Protein AF-A0A7S2MMK8-F1 (afdb_monomer)

Organism: NCBI:txid3111310

pLDDT: mean 71.54, std 19.49, range [38.47, 98.12]

Foldseek 3Di:
DDDDDPDPDPVVPDPVDDDDDPVVVVVVVVPDPPPDPDPPDDDDPPDDDDPDDPDDDDPPDDDDPCVVVVCVVVVVVVVVVVVVVVVVVVVVVVVVVVVVVVVVVVVVVVVVVVVVVVVVVVVVVVVVVVVVVVVVVPPDDDDDDDDDDDDDDDPPPDDPDDPPPPDPPDDDDDDDDDDDPDPPPPPPCVVVVVVVVVVVVVVVVVVPPPDDDDDDDDDDDDDDDD

Solvent-accessible surface area (backbone atoms only — not comparable to full-atom values): 15519 Å² total; per-residue (Å²): 137,85,81,83,74,81,76,83,59,81,72,81,79,40,90,90,59,80,86,74,57,68,71,61,54,56,56,53,72,75,67,68,88,79,88,68,97,73,88,87,68,89,88,64,75,99,56,82,84,77,84,78,76,86,82,75,75,62,95,83,61,76,92,54,95,61,48,64,57,53,50,53,54,53,51,50,53,51,50,54,53,50,54,49,53,51,48,53,53,52,49,53,52,51,51,50,53,48,51,52,53,51,51,52,51,50,50,50,52,49,52,54,49,49,56,51,50,52,52,51,50,54,54,50,52,52,50,53,48,53,50,52,52,53,52,65,74,51,79,75,83,86,85,90,83,80,89,79,80,85,80,84,79,77,77,85,78,73,76,82,75,76,80,80,76,78,70,93,82,70,80,88,74,81,85,81,88,76,90,73,90,69,85,74,75,73,91,74,56,62,66,60,51,53,52,49,52,52,50,51,54,50,53,62,62,62,70,74,74,85,86,84,79,91,80,89,83,90,82,89,84,89,82,78,93,130

Mean predicted aligned error: 23.21 Å

Structure (mmCIF, N/CA/C/O backbone):
data_AF-A0A7S2MMK8-F1
#
_entry.id   AF-A0A7S2MMK8-F1
#
loop_
_atom_site.group_PDB
_atom_site.id
_atom_site.type_symbol
_atom_site.label_atom_id
_atom_site.label_alt_id
_atom_site.label_comp_id
_atom_site.label_asym_id
_atom_site.label_entity_id
_atom_site.label_seq_id
_atom_site.pdbx_PDB_ins_code
_atom_site.Cartn_x
_atom_site.Cartn_y
_atom_site.Cartn_z
_atom_site.occupancy
_atom_site.B_iso_or_equiv
_atom_site.auth_seq_id
_atom_site.auth_comp_id
_atom_site.auth_asym_id
_atom_site.auth_atom_id
_atom_site.pdbx_PDB_model_num
ATOM 1 N N . MET A 1 1 ? -48.965 -30.122 -22.194 1.00 50.72 1 MET A N 1
ATOM 2 C CA . MET A 1 1 ? -47.781 -29.472 -21.587 1.00 50.72 1 MET A CA 1
ATOM 3 C C . MET A 1 1 ? -46.631 -29.480 -22.589 1.00 50.72 1 MET A C 1
ATOM 5 O O . MET A 1 1 ? -46.040 -30.531 -22.796 1.00 50.72 1 MET A O 1
ATOM 9 N N . GLY A 1 2 ? -46.333 -28.349 -23.234 1.00 56.78 2 GLY A N 1
ATOM 10 C CA . GLY A 1 2 ? -45.115 -28.197 -24.039 1.00 56.78 2 GLY A CA 1
ATOM 11 C C . GLY A 1 2 ? -43.928 -27.897 -23.125 1.00 56.78 2 GLY A C 1
ATOM 12 O O . GLY A 1 2 ? -44.020 -27.011 -22.278 1.00 56.78 2 GLY A O 1
ATOM 13 N N . ARG A 1 3 ? -42.842 -28.665 -23.242 1.00 58.31 3 ARG A N 1
ATOM 14 C CA . ARG A 1 3 ? -41.597 -28.401 -22.515 1.00 58.31 3 ARG A CA 1
ATOM 15 C C . ARG A 1 3 ? -40.786 -27.391 -23.322 1.00 58.31 3 ARG A C 1
ATOM 17 O O . ARG A 1 3 ? -40.224 -27.749 -24.349 1.00 58.31 3 ARG A O 1
ATOM 24 N N . TYR A 1 4 ? -40.752 -26.141 -22.872 1.00 58.34 4 TYR A N 1
ATOM 25 C CA . TYR A 1 4 ? -39.805 -25.157 -23.387 1.00 58.34 4 TYR A CA 1
ATOM 26 C C . TYR A 1 4 ? -38.400 -25.563 -22.932 1.00 58.34 4 TYR A C 1
ATOM 28 O O . TYR A 1 4 ? -38.052 -25.421 -21.763 1.00 58.34 4 TYR A O 1
ATOM 36 N N . THR A 1 5 ? -37.603 -26.113 -23.844 1.00 64.06 5 THR A N 1
ATOM 37 C CA . THR A 1 5 ? -36.153 -26.201 -23.672 1.00 64.06 5 THR A CA 1
ATOM 38 C C . THR A 1 5 ? -35.591 -24.801 -23.889 1.00 64.06 5 THR A C 1
ATOM 40 O O . THR A 1 5 ? -35.683 -24.265 -24.993 1.00 64.06 5 THR A O 1
ATOM 43 N N . THR A 1 6 ? -35.058 -24.179 -22.840 1.00 67.44 6 THR A N 1
ATOM 44 C CA . THR A 1 6 ? -34.355 -22.895 -22.933 1.00 67.44 6 THR A CA 1
ATOM 45 C C . THR A 1 6 ? -33.155 -23.052 -23.862 1.00 67.44 6 THR A C 1
ATOM 47 O O . THR A 1 6 ? -32.181 -23.720 -23.513 1.00 67.44 6 THR A O 1
ATOM 50 N N . VAL A 1 7 ? -33.233 -22.459 -25.053 1.00 61.66 7 VAL A N 1
ATOM 51 C CA . VAL A 1 7 ? -32.083 -22.299 -25.944 1.00 61.66 7 VAL A CA 1
ATOM 52 C C . VAL A 1 7 ? -31.134 -21.333 -25.244 1.00 61.66 7 VAL A C 1
ATOM 54 O O . VAL A 1 7 ? -31.430 -20.146 -25.140 1.00 61.66 7 VAL A O 1
ATOM 57 N N . GLN A 1 8 ? -30.031 -21.850 -24.703 1.00 62.2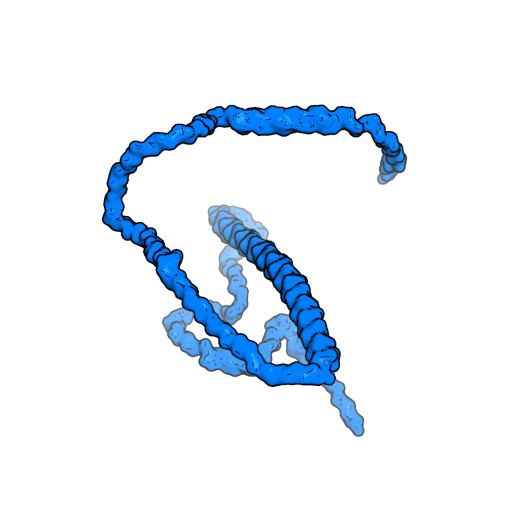8 8 GLN A N 1
ATOM 58 C CA . GLN A 1 8 ? -28.939 -21.018 -24.203 1.00 62.28 8 GLN A CA 1
ATOM 59 C C . GLN A 1 8 ? -28.415 -20.191 -25.379 1.00 62.28 8 GLN A C 1
ATOM 61 O O . GLN A 1 8 ? -27.892 -20.735 -26.353 1.00 62.28 8 GLN A O 1
ATOM 66 N N . THR A 1 9 ? -28.628 -18.879 -25.334 1.00 68.12 9 THR A N 1
ATOM 67 C CA . THR A 1 9 ? -28.153 -17.970 -26.373 1.00 68.12 9 THR A CA 1
ATOM 68 C C . THR A 1 9 ? -26.652 -17.757 -26.211 1.00 68.12 9 THR A C 1
ATOM 70 O O . THR A 1 9 ? -26.142 -17.612 -25.102 1.00 68.12 9 THR A O 1
ATOM 73 N N . TYR A 1 10 ? -25.941 -17.696 -27.338 1.00 57.28 10 TYR A N 1
ATOM 74 C CA . TYR A 1 10 ? -24.479 -17.551 -27.463 1.00 57.28 10 TYR A CA 1
ATOM 75 C C . TYR A 1 10 ? -23.859 -16.369 -26.677 1.00 57.28 10 TYR A C 1
ATOM 77 O O . TYR A 1 10 ? -22.641 -16.277 -26.544 1.00 57.28 10 TYR A O 1
ATOM 85 N N . SER A 1 11 ? -24.684 -15.451 -26.166 1.00 62.12 11 SER A N 1
ATOM 86 C CA . SER A 1 11 ? -24.288 -14.315 -25.329 1.00 62.12 11 SER A CA 1
ATOM 87 C C . SER A 1 11 ? -23.875 -14.700 -23.909 1.00 62.12 11 SER A C 1
ATOM 89 O O . SER A 1 11 ? -23.143 -13.950 -23.271 1.00 62.12 11 SER A O 1
ATOM 91 N N . ASP A 1 12 ? -24.339 -15.839 -23.390 1.00 61.66 12 ASP A N 1
ATOM 92 C CA . ASP A 1 12 ? -24.177 -16.175 -21.972 1.00 61.66 12 ASP A CA 1
ATOM 93 C C . ASP A 1 12 ? -22.822 -16.802 -21.625 1.00 61.66 12 ASP A C 1
ATOM 95 O O . ASP A 1 12 ? -22.442 -16.813 -20.457 1.00 61.66 12 ASP A O 1
ATOM 99 N N . THR A 1 13 ? -22.071 -17.264 -22.627 1.00 62.88 13 THR A N 1
ATOM 100 C CA . THR A 1 13 ? -20.743 -17.879 -22.466 1.00 62.88 13 THR A CA 1
ATOM 101 C C . THR A 1 13 ? -19.596 -16.985 -22.932 1.00 62.88 13 THR A C 1
ATOM 103 O O . THR A 1 13 ? -18.454 -17.439 -22.943 1.00 62.88 13 THR A O 1
ATOM 106 N N . ASN A 1 14 ? -19.858 -15.739 -23.344 1.00 71.00 14 ASN A N 1
ATOM 107 C CA . ASN A 1 14 ? -18.804 -14.831 -23.790 1.00 71.00 14 ASN A CA 1
ATOM 108 C C . ASN A 1 14 ? -18.257 -14.003 -22.607 1.00 71.00 14 ASN A C 1
ATOM 110 O O . ASN A 1 14 ? -18.918 -13.047 -22.196 1.00 71.00 14 ASN A O 1
ATOM 114 N N . PRO A 1 15 ? -17.048 -14.295 -22.083 1.00 68.25 15 PRO A N 1
ATOM 115 C CA . PRO A 1 15 ? -16.459 -13.537 -20.975 1.00 68.25 15 PRO A CA 1
ATOM 116 C C . PRO A 1 15 ? -16.106 -12.089 -21.354 1.00 68.25 15 PRO A C 1
ATOM 118 O O . PRO A 1 15 ? -15.797 -11.291 -20.477 1.00 68.25 15 PRO A O 1
ATOM 121 N N . MET A 1 16 ? -16.157 -11.734 -22.645 1.00 64.69 16 MET A N 1
ATOM 122 C CA . MET A 1 16 ? -15.901 -10.374 -23.129 1.00 64.69 16 MET A CA 1
ATOM 123 C C . MET A 1 16 ? -17.112 -9.439 -22.995 1.00 64.69 16 MET A C 1
ATOM 125 O O . MET A 1 16 ? -16.976 -8.240 -23.230 1.00 64.69 16 MET A O 1
ATOM 129 N N . VAL A 1 17 ? -18.298 -9.953 -22.645 1.00 65.31 17 VAL A N 1
ATOM 130 C CA . VAL A 1 17 ? -19.513 -9.143 -22.480 1.00 65.31 17 VAL A CA 1
ATOM 131 C C . VAL A 1 17 ? -19.904 -9.129 -21.005 1.00 65.31 17 VAL A C 1
ATOM 133 O O . VAL A 1 17 ? -20.493 -10.077 -20.488 1.00 65.31 17 VAL A O 1
ATOM 136 N N . VAL A 1 18 ? -19.573 -8.038 -20.314 1.00 69.62 18 VAL A N 1
ATOM 137 C CA . VAL A 1 18 ? -19.990 -7.816 -18.923 1.00 69.62 18 VAL A CA 1
ATOM 138 C C . VAL A 1 18 ? -21.500 -7.574 -18.897 1.00 69.62 18 VAL A C 1
ATOM 140 O O . VAL A 1 18 ? -21.999 -6.632 -19.513 1.00 69.62 18 VAL A O 1
ATOM 143 N N . LYS A 1 19 ? -22.242 -8.428 -18.185 1.00 67.94 19 LYS A N 1
ATOM 144 C CA . LYS A 1 19 ? -23.688 -8.281 -17.981 1.00 67.94 19 LYS A CA 1
ATOM 145 C C . LYS A 1 19 ? -23.942 -7.157 -16.976 1.00 67.94 19 LYS A C 1
ATOM 147 O O . LYS A 1 19 ? -23.946 -7.397 -15.774 1.00 67.94 19 LYS A O 1
ATOM 152 N N . LEU A 1 20 ? -24.125 -5.935 -17.466 1.00 71.62 20 LEU A N 1
ATOM 153 C CA . LEU A 1 20 ? -24.598 -4.824 -16.640 1.00 71.62 20 LEU A CA 1
ATOM 154 C C . LEU A 1 20 ? -26.129 -4.923 -16.497 1.00 71.62 20 LEU A C 1
ATOM 156 O O . LEU A 1 20 ? -26.815 -5.007 -17.521 1.00 71.62 20 LEU A O 1
ATOM 160 N N . PRO A 1 21 ? -26.686 -4.939 -15.273 1.00 77.19 21 PRO A N 1
ATOM 161 C CA . PRO A 1 21 ? -28.130 -4.916 -15.072 1.00 77.19 21 PRO A CA 1
ATOM 162 C C . PRO A 1 21 ? -28.728 -3.582 -15.553 1.00 77.19 21 PRO A C 1
ATOM 164 O O . PRO A 1 21 ? -28.099 -2.526 -15.477 1.00 77.19 21 PRO A O 1
ATOM 167 N N . TYR A 1 22 ? -29.959 -3.637 -16.064 1.00 67.69 22 TYR A N 1
ATOM 168 C CA . TYR A 1 22 ? -30.645 -2.515 -16.721 1.00 67.69 22 TYR A CA 1
ATOM 169 C C . TYR A 1 22 ? -30.739 -1.253 -15.844 1.00 67.69 22 TYR A C 1
ATOM 171 O O . TYR A 1 22 ? -30.574 -0.140 -16.344 1.00 67.69 22 TYR A O 1
ATOM 179 N N . ASP A 1 23 ? -30.911 -1.426 -14.535 1.00 72.75 23 ASP A N 1
ATOM 180 C CA . ASP A 1 23 ? -31.018 -0.319 -13.579 1.00 72.75 23 ASP A CA 1
ATOM 181 C C . ASP A 1 23 ? -29.713 0.495 -13.483 1.00 72.75 23 ASP A C 1
ATOM 183 O O . ASP A 1 23 ? -29.737 1.723 -13.381 1.00 72.75 23 ASP A O 1
ATOM 187 N N . GLU A 1 24 ? -28.556 -0.164 -13.614 1.00 67.62 24 GLU A N 1
ATOM 188 C CA . GLU A 1 24 ? -27.246 0.497 -13.642 1.00 67.62 24 GLU A CA 1
ATOM 189 C C . GLU A 1 24 ? -26.981 1.203 -14.978 1.00 67.62 24 GLU A C 1
ATOM 191 O O . GLU A 1 24 ? -26.348 2.262 -15.014 1.00 67.62 24 GLU A O 1
ATOM 196 N N . ALA A 1 25 ? -27.470 0.637 -16.086 1.00 65.56 25 ALA A N 1
ATOM 197 C CA . ALA A 1 25 ? -27.364 1.252 -17.408 1.00 65.56 25 ALA A CA 1
ATOM 198 C C . ALA A 1 25 ? -28.202 2.540 -17.496 1.00 65.56 25 ALA A C 1
ATOM 200 O O . ALA A 1 25 ? -27.736 3.547 -18.036 1.00 65.56 25 ALA A O 1
ATOM 201 N N . ALA A 1 26 ? -29.399 2.536 -16.900 1.00 66.94 26 ALA A N 1
ATOM 202 C CA . ALA A 1 26 ? -30.258 3.712 -16.812 1.00 66.94 26 ALA A CA 1
ATOM 203 C C . ALA A 1 26 ? -29.609 4.826 -15.971 1.00 66.94 26 ALA A C 1
ATOM 205 O O . ALA A 1 26 ? -29.536 5.967 -16.429 1.00 66.94 26 ALA A O 1
ATOM 206 N N . ALA A 1 27 ? -29.039 4.491 -14.806 1.00 62.81 27 ALA A N 1
ATOM 207 C CA . ALA A 1 27 ? -28.356 5.458 -13.941 1.00 62.81 27 ALA A CA 1
ATOM 208 C C . ALA A 1 27 ? -27.119 6.099 -14.606 1.00 62.81 27 ALA A C 1
ATOM 210 O O . ALA A 1 27 ? -26.895 7.305 -14.476 1.00 62.81 27 ALA A O 1
ATOM 211 N N . LYS A 1 28 ? -26.341 5.325 -15.378 1.00 59.78 28 LYS A N 1
ATOM 212 C CA . LYS A 1 28 ? -25.178 5.842 -16.124 1.00 59.78 28 LYS A CA 1
ATOM 213 C C . LYS A 1 28 ? -25.572 6.747 -17.292 1.00 59.78 28 LYS A C 1
ATOM 215 O O . LYS A 1 28 ? -24.872 7.721 -17.551 1.00 59.78 28 LYS A O 1
ATOM 220 N N . SER A 1 29 ? -26.699 6.481 -17.956 1.00 58.47 29 SER A N 1
ATOM 221 C CA . SER A 1 29 ? -27.192 7.344 -19.041 1.00 58.47 29 SER A CA 1
ATOM 222 C C . SER A 1 29 ? -27.608 8.743 -18.563 1.00 58.47 29 SER A C 1
ATOM 224 O O . SER A 1 29 ? -27.526 9.697 -19.330 1.00 58.47 29 SER A O 1
ATOM 226 N N . SER A 1 30 ? -27.980 8.890 -17.285 1.00 52.56 30 SER A N 1
ATOM 227 C CA . SER A 1 30 ? -28.332 10.182 -16.681 1.00 52.56 30 SER A CA 1
ATOM 228 C C . SER A 1 30 ? -27.153 10.961 -16.081 1.00 52.56 30 SER A C 1
ATOM 230 O O . SER A 1 30 ? -27.338 12.110 -15.692 1.00 52.56 30 SER A O 1
ATOM 232 N N . ALA A 1 31 ? -25.957 10.366 -15.988 1.00 49.25 31 ALA A N 1
ATOM 233 C CA . ALA A 1 31 ? -24.854 10.893 -15.176 1.00 49.25 31 ALA A CA 1
ATOM 234 C C . ALA A 1 31 ? -23.593 11.320 -15.960 1.00 49.25 31 ALA A C 1
ATOM 236 O O . ALA A 1 31 ? -22.541 11.476 -15.351 1.00 49.25 31 ALA A O 1
ATOM 237 N N . GLY A 1 32 ? -23.652 11.526 -17.280 1.00 45.09 32 GLY A N 1
ATOM 238 C CA . GLY A 1 32 ? -22.441 11.873 -18.037 1.00 45.09 32 GLY A CA 1
ATOM 239 C C . GLY A 1 32 ? -22.695 12.463 -19.416 1.00 45.09 32 GLY A C 1
ATOM 240 O O . GLY A 1 32 ? -22.412 11.824 -20.426 1.00 45.09 32 GLY A O 1
ATOM 241 N N . GLN A 1 33 ? -23.205 13.692 -19.455 1.00 47.34 33 GLN A N 1
ATOM 242 C CA . GLN A 1 33 ? -23.075 14.572 -20.616 1.00 47.34 33 GLN A CA 1
ATOM 243 C C . GLN A 1 33 ? -21.806 15.417 -20.413 1.00 47.34 33 GLN A C 1
ATOM 245 O O . GLN A 1 33 ? -21.887 16.591 -20.063 1.00 47.34 33 GLN A O 1
ATOM 250 N N . ASP A 1 34 ? -20.632 14.809 -20.590 1.00 41.91 34 ASP A N 1
ATOM 251 C CA . ASP A 1 34 ? -19.362 15.541 -20.586 1.00 41.91 34 ASP A CA 1
ATOM 252 C C . ASP A 1 34 ? -19.109 16.100 -21.990 1.00 41.91 34 ASP A C 1
ATOM 254 O O . ASP A 1 34 ? -18.583 15.436 -22.889 1.00 41.91 34 ASP A O 1
ATOM 258 N N . ASP A 1 35 ? -19.540 17.343 -22.172 1.00 40.34 35 ASP A N 1
ATOM 259 C CA . ASP A 1 35 ? -19.260 18.179 -23.332 1.00 40.34 35 ASP A CA 1
ATOM 260 C C . ASP A 1 35 ? -17.798 18.658 -23.245 1.00 40.34 35 ASP A C 1
ATOM 262 O O . ASP A 1 35 ? -17.473 19.642 -22.582 1.00 40.34 35 ASP A O 1
ATOM 266 N N . SER A 1 36 ? -16.872 17.908 -23.848 1.00 39.62 36 SER A N 1
ATOM 267 C CA . SER A 1 36 ? -15.489 18.359 -24.045 1.00 39.62 36 SER A CA 1
ATOM 268 C C . SER A 1 36 ? -15.070 18.150 -25.498 1.00 39.62 36 SER A C 1
ATOM 270 O O . SER A 1 36 ? -14.813 17.049 -25.992 1.00 39.62 36 SER A O 1
ATOM 272 N N . SER A 1 37 ? -15.061 19.270 -26.208 1.00 42.22 37 SER A N 1
ATOM 273 C CA . SER A 1 37 ? -14.732 19.437 -27.616 1.00 42.22 37 SER A CA 1
ATOM 274 C C . SER A 1 37 ? -13.220 19.409 -27.872 1.00 42.22 37 SER A C 1
ATOM 276 O O . SER A 1 37 ? -12.666 20.378 -28.387 1.00 42.22 37 SER A O 1
ATOM 278 N N . ASP A 1 38 ? -12.547 18.305 -27.546 1.00 43.03 38 ASP A N 1
ATOM 279 C CA . ASP A 1 38 ? -11.189 18.049 -28.047 1.00 43.03 38 ASP A CA 1
ATOM 280 C C . ASP A 1 38 ? -11.008 16.566 -28.411 1.00 43.03 38 ASP A C 1
ATOM 282 O O . ASP A 1 38 ? -10.408 15.745 -27.716 1.00 43.03 38 ASP A O 1
ATOM 286 N N . ALA A 1 39 ? -11.663 16.180 -29.506 1.00 48.28 39 ALA A N 1
ATOM 287 C CA . ALA A 1 39 ? -11.779 14.802 -29.962 1.00 48.28 39 ALA A CA 1
ATOM 288 C C . ALA A 1 39 ? -10.730 14.464 -31.036 1.00 48.28 39 ALA A C 1
ATOM 290 O O . ALA A 1 39 ? -11.034 14.453 -32.229 1.00 48.28 39 ALA A O 1
ATOM 291 N N . ARG A 1 40 ? -9.506 14.113 -30.613 1.00 43.06 40 ARG A N 1
ATOM 292 C CA . ARG A 1 40 ? -8.556 13.296 -31.409 1.00 43.06 40 ARG A CA 1
ATOM 293 C C . ARG A 1 40 ? -7.818 12.224 -30.587 1.00 43.06 40 ARG A C 1
ATOM 295 O O . ARG A 1 40 ? -6.711 11.828 -30.935 1.00 43.06 40 ARG A O 1
ATOM 302 N N . GLY A 1 41 ? -8.434 11.716 -29.519 1.00 44.50 41 GLY A N 1
ATOM 303 C CA . GLY A 1 41 ? -7.943 10.557 -28.757 1.00 44.50 41 GLY A CA 1
ATOM 304 C C . GLY A 1 41 ? -8.890 9.353 -28.881 1.00 44.50 41 GLY A C 1
ATOM 305 O O . GLY A 1 41 ? -10.105 9.559 -28.823 1.00 44.50 41 GLY A O 1
ATOM 306 N N . PRO A 1 42 ? -8.403 8.105 -29.062 1.00 47.09 42 PRO A N 1
ATOM 307 C CA . PRO A 1 42 ? -9.272 6.935 -29.180 1.00 47.09 42 PRO A CA 1
ATOM 308 C C . PRO A 1 42 ? -10.096 6.718 -27.906 1.00 47.09 42 PRO A C 1
ATOM 310 O O . PRO A 1 42 ? -9.552 6.535 -26.819 1.00 47.09 42 PRO A O 1
ATOM 313 N N . ARG A 1 43 ? -11.423 6.714 -28.056 1.00 48.66 43 ARG A N 1
ATOM 314 C CA . ARG A 1 43 ? -12.382 6.404 -26.991 1.00 48.66 43 ARG A CA 1
ATOM 315 C C . ARG A 1 43 ? -12.340 4.903 -26.689 1.00 48.66 43 ARG A C 1
ATOM 317 O O . ARG A 1 43 ? -13.011 4.121 -27.356 1.00 48.66 43 ARG A O 1
ATOM 324 N N . HIS A 1 44 ? -11.556 4.497 -25.695 1.00 46.53 44 HIS A N 1
ATOM 325 C CA . HIS A 1 44 ? -11.666 3.178 -25.072 1.00 46.53 44 HIS A CA 1
ATOM 326 C C . HIS A 1 44 ? -12.334 3.365 -23.708 1.00 46.53 44 HIS A C 1
ATOM 328 O O . HIS A 1 44 ? -11.783 4.015 -22.825 1.00 46.53 44 HIS A O 1
ATOM 334 N N . GLY A 1 45 ? -13.576 2.891 -23.579 1.00 46.16 45 GLY A N 1
ATOM 335 C CA . GLY A 1 45 ? -14.376 3.072 -22.371 1.00 46.16 45 GLY A CA 1
ATOM 336 C C . GLY A 1 45 ? -13.710 2.435 -21.156 1.00 46.16 45 GLY A C 1
ATOM 337 O O . GLY A 1 45 ? -13.409 1.254 -21.217 1.00 46.16 45 GLY A O 1
ATOM 338 N N . ALA A 1 46 ? -13.486 3.229 -20.102 1.00 56.34 46 ALA A N 1
ATOM 339 C CA . ALA A 1 46 ? -13.245 2.874 -18.691 1.00 56.34 46 ALA A CA 1
ATOM 340 C C . ALA A 1 46 ? -12.485 1.563 -18.362 1.00 56.34 46 ALA A C 1
ATOM 342 O O . ALA A 1 46 ? -12.689 0.979 -17.302 1.00 56.34 46 ALA A O 1
ATOM 343 N N . GLY A 1 47 ? -11.616 1.083 -19.247 1.00 56.62 47 GLY A N 1
ATOM 344 C CA . GLY A 1 47 ? -11.034 -0.247 -19.170 1.00 56.62 47 GLY A CA 1
ATOM 345 C C . GLY A 1 47 ? -9.756 -0.288 -19.987 1.00 56.62 47 GLY A C 1
ATOM 346 O O . GLY A 1 47 ? -9.791 -0.109 -21.199 1.00 56.62 47 GLY A O 1
ATOM 347 N N . TYR A 1 48 ? -8.646 -0.464 -19.271 1.00 62.66 48 TYR A N 1
ATOM 348 C CA . TYR A 1 48 ? -7.303 -0.796 -19.745 1.00 62.66 48 TYR A CA 1
ATOM 349 C C . TYR A 1 48 ? -6.921 -0.288 -21.149 1.00 62.66 48 TYR A C 1
ATOM 351 O O . TYR A 1 48 ? -7.221 -0.894 -22.180 1.00 62.66 48 TYR A O 1
ATOM 359 N N . THR A 1 49 ? -6.162 0.806 -21.189 1.00 72.12 49 THR A N 1
ATOM 360 C CA . THR A 1 49 ? -5.528 1.280 -22.418 1.00 72.12 49 THR A CA 1
ATOM 361 C C . THR A 1 49 ? -4.306 0.413 -22.733 1.00 72.12 49 THR A C 1
ATOM 363 O O . THR A 1 49 ? -3.247 0.544 -22.125 1.00 72.12 49 THR A O 1
ATOM 366 N N . VAL A 1 50 ? -4.442 -0.489 -23.709 1.00 75.88 50 VAL A N 1
ATOM 367 C CA . VAL A 1 50 ? -3.297 -1.225 -24.270 1.00 75.88 50 VAL A CA 1
ATOM 368 C C . VAL A 1 50 ? -2.336 -0.209 -24.889 1.00 75.88 50 VAL A C 1
ATOM 370 O O . VAL A 1 50 ? -2.706 0.486 -25.840 1.00 75.88 50 VAL A O 1
ATOM 373 N N . GLU A 1 51 ? -1.103 -0.126 -24.384 1.00 76.12 51 GLU A N 1
ATOM 374 C CA . GLU A 1 51 ? -0.071 0.718 -24.987 1.00 76.12 51 GLU A CA 1
ATOM 375 C C . GLU A 1 51 ? 0.324 0.137 -26.355 1.00 76.12 51 GLU A C 1
ATOM 377 O O . GLU A 1 51 ? 1.132 -0.787 -26.462 1.00 76.12 51 GLU A O 1
ATOM 382 N N . ARG 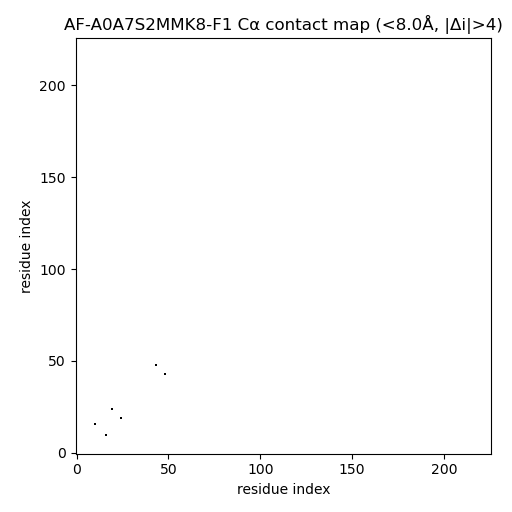A 1 52 ? -0.289 0.649 -27.427 1.00 79.50 52 ARG A N 1
ATOM 383 C CA . ARG A 1 52 ? 0.042 0.242 -28.795 1.00 79.50 52 ARG A CA 1
ATOM 384 C C . ARG A 1 52 ? 1.398 0.821 -29.183 1.00 79.50 52 ARG A C 1
ATOM 386 O O . ARG A 1 52 ? 1.547 2.032 -29.340 1.00 79.50 52 ARG A O 1
ATOM 393 N N . VAL A 1 53 ? 2.379 -0.057 -29.368 1.00 80.56 53 VAL A N 1
ATOM 394 C CA . VAL A 1 53 ? 3.685 0.313 -29.919 1.00 80.56 53 VAL A CA 1
ATOM 395 C C . VAL A 1 53 ? 3.547 0.418 -31.436 1.00 80.56 53 VAL A C 1
ATOM 397 O O . VAL A 1 53 ? 3.351 -0.583 -32.116 1.00 80.56 53 VAL A O 1
ATOM 400 N N . ASN A 1 54 ? 3.631 1.636 -31.971 1.00 78.81 54 ASN A N 1
ATOM 401 C CA . ASN A 1 54 ? 3.408 1.887 -33.400 1.00 78.81 54 ASN A CA 1
ATOM 402 C C . ASN A 1 54 ? 4.656 1.643 -34.275 1.00 78.81 54 ASN A C 1
ATOM 404 O O . ASN A 1 54 ? 4.520 1.440 -35.476 1.00 78.81 54 ASN A O 1
ATOM 408 N N . ASN A 1 55 ? 5.860 1.614 -33.687 1.00 77.62 55 ASN A N 1
ATOM 409 C CA . ASN A 1 55 ? 7.133 1.501 -34.415 1.00 77.62 55 ASN A CA 1
ATOM 410 C C . ASN A 1 55 ? 7.842 0.173 -34.102 1.00 77.62 55 ASN A C 1
ATOM 412 O O . ASN A 1 55 ? 8.944 0.160 -33.554 1.00 77.62 55 ASN A O 1
ATOM 416 N N . VAL A 1 56 ? 7.191 -0.954 -34.400 1.00 79.69 56 VAL A N 1
ATOM 417 C CA . VAL A 1 56 ? 7.774 -2.287 -34.181 1.00 79.69 56 VAL A CA 1
ATOM 418 C C . VAL A 1 56 ? 8.697 -2.636 -35.349 1.00 79.69 56 VAL A C 1
ATOM 420 O O . VAL A 1 56 ? 8.244 -2.832 -36.475 1.00 79.69 56 VAL A O 1
ATOM 423 N N . MET A 1 57 ? 10.001 -2.711 -35.080 1.00 82.38 57 MET A N 1
ATOM 424 C CA . MET A 1 57 ? 10.978 -3.249 -36.027 1.00 82.38 57 MET A CA 1
ATOM 425 C C . MET A 1 57 ? 10.800 -4.775 -36.147 1.00 82.38 57 MET A C 1
ATOM 427 O O . MET A 1 57 ? 10.414 -5.433 -35.181 1.00 82.38 57 MET A O 1
ATOM 431 N N . GLY A 1 58 ? 11.045 -5.346 -37.332 1.00 88.00 58 GLY A N 1
ATOM 432 C CA . GLY A 1 58 ? 10.869 -6.784 -37.573 1.00 88.00 58 GLY A CA 1
ATOM 433 C C . GLY A 1 58 ? 11.681 -7.655 -36.606 1.00 88.00 58 GLY A C 1
ATOM 434 O O . GLY A 1 58 ? 12.788 -7.294 -36.222 1.00 88.00 58 GLY A O 1
ATOM 435 N N . SER A 1 59 ? 11.159 -8.828 -36.238 1.00 84.06 59 SER A N 1
ATOM 436 C CA . SER A 1 59 ? 11.729 -9.682 -35.179 1.00 84.06 59 SER A CA 1
ATOM 437 C C . SER A 1 59 ? 13.146 -10.204 -35.452 1.00 84.06 59 SER A C 1
ATOM 439 O O . SER A 1 59 ? 13.818 -10.650 -34.529 1.00 84.06 59 SER A O 1
ATOM 441 N N . THR A 1 60 ? 13.601 -10.163 -36.707 1.00 86.81 60 THR A N 1
ATOM 442 C CA . THR A 1 60 ? 14.947 -10.585 -37.136 1.00 86.81 60 THR A CA 1
ATOM 443 C C . THR A 1 60 ? 15.858 -9.415 -37.498 1.00 86.81 60 THR A C 1
ATOM 445 O O . THR A 1 60 ? 16.966 -9.629 -37.988 1.00 86.81 60 THR A O 1
ATOM 448 N N . ALA A 1 61 ? 15.392 -8.178 -37.346 1.00 85.62 61 ALA A N 1
ATOM 449 C CA . ALA A 1 61 ? 16.216 -7.015 -37.618 1.00 85.62 61 ALA A CA 1
ATOM 450 C C . ALA A 1 61 ? 17.253 -6.834 -36.492 1.00 85.62 61 ALA A C 1
ATOM 452 O O . ALA A 1 61 ? 16.982 -7.120 -35.326 1.00 85.62 61 ALA A O 1
ATOM 453 N N . GLY A 1 62 ? 18.464 -6.396 -36.848 1.00 87.19 62 GLY A N 1
ATOM 454 C CA . GLY A 1 62 ? 19.547 -6.164 -35.886 1.00 87.19 62 GLY A CA 1
ATOM 455 C C . GLY A 1 62 ? 19.310 -4.926 -35.017 1.00 87.19 62 GLY A C 1
ATOM 456 O O . GLY A 1 62 ? 18.492 -4.082 -35.360 1.00 87.19 62 GLY A O 1
ATOM 457 N N . ALA A 1 63 ? 20.051 -4.799 -33.913 1.00 89.56 63 ALA A N 1
ATOM 458 C CA . ALA A 1 63 ? 19.896 -3.678 -32.985 1.00 89.56 63 ALA A CA 1
ATOM 459 C C . ALA A 1 63 ? 20.114 -2.319 -33.678 1.00 89.56 63 ALA A C 1
ATOM 461 O O . ALA A 1 63 ? 21.183 -2.048 -34.231 1.00 89.56 63 ALA A O 1
ATOM 462 N N . GLY A 1 64 ? 19.096 -1.461 -33.625 1.00 88.50 64 GLY A N 1
ATOM 463 C CA . GLY A 1 64 ? 19.151 -0.087 -34.104 1.00 88.50 64 GLY A CA 1
ATOM 464 C C . GLY A 1 64 ? 19.794 0.852 -33.082 1.00 88.50 64 GLY A C 1
ATOM 465 O O . GLY A 1 64 ? 19.798 0.600 -31.877 1.00 88.50 64 GLY A O 1
ATOM 466 N N . SER A 1 65 ? 20.292 2.004 -33.537 1.00 92.69 65 SER A N 1
ATOM 467 C CA . SER A 1 65 ? 20.888 3.026 -32.657 1.00 92.69 65 SER A CA 1
ATOM 468 C C . SER A 1 65 ? 19.906 3.602 -31.624 1.00 92.69 65 SER A C 1
ATOM 470 O O . SER A 1 65 ? 20.322 4.112 -30.585 1.00 92.69 65 SER A O 1
ATOM 472 N N . GLY A 1 66 ? 18.599 3.507 -31.885 1.00 90.00 66 GLY A N 1
ATOM 473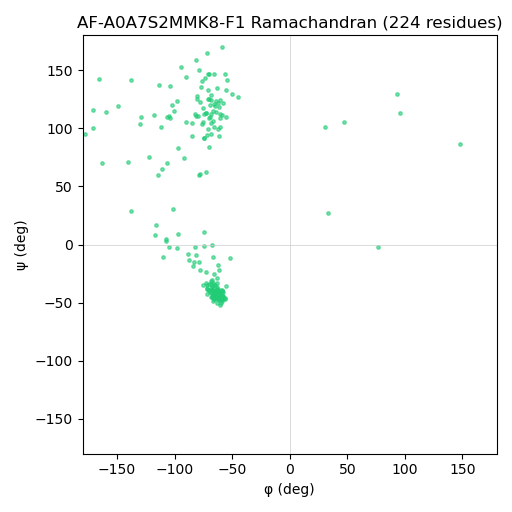 C CA . GLY A 1 66 ? 17.539 3.960 -30.985 1.00 90.00 66 GLY A CA 1
ATOM 474 C C . GLY A 1 66 ? 17.083 2.926 -29.951 1.00 90.00 66 GLY A C 1
ATOM 475 O O . GLY A 1 66 ? 16.402 3.303 -28.994 1.00 90.00 66 GLY A O 1
ATOM 476 N N . ASP A 1 67 ? 17.443 1.649 -30.091 1.00 88.38 67 ASP A N 1
ATOM 477 C CA . ASP A 1 67 ? 16.890 0.564 -29.261 1.00 88.38 67 ASP A CA 1
ATOM 478 C C . ASP A 1 67 ? 17.316 0.685 -27.798 1.00 88.38 67 ASP A C 1
ATOM 480 O O . ASP A 1 67 ? 16.536 0.415 -26.881 1.00 88.38 67 ASP A O 1
ATOM 484 N N . PHE A 1 68 ? 18.526 1.200 -27.561 1.00 92.00 68 PHE A N 1
ATOM 485 C CA . PHE A 1 68 ? 19.013 1.481 -26.214 1.00 92.00 68 PHE A CA 1
ATOM 486 C C . PHE A 1 68 ? 18.095 2.451 -25.458 1.00 92.00 68 PHE A C 1
ATOM 488 O O . PHE A 1 68 ? 17.762 2.232 -24.289 1.00 92.00 68 PHE A O 1
ATOM 495 N N . HIS A 1 69 ? 17.645 3.522 -26.116 1.00 92.88 69 HIS A N 1
ATOM 496 C CA . HIS A 1 69 ? 16.753 4.486 -25.482 1.00 92.88 69 HIS A CA 1
ATOM 497 C C . HIS A 1 69 ? 15.363 3.891 -25.250 1.00 92.88 69 HIS A C 1
ATOM 499 O O . HIS A 1 69 ? 14.805 4.096 -24.171 1.00 92.88 69 HIS A O 1
ATOM 505 N N . HIS A 1 70 ? 14.842 3.093 -26.186 1.00 89.50 70 HIS A N 1
ATOM 506 C CA . HIS A 1 70 ? 13.578 2.375 -25.998 1.00 89.50 70 HIS A CA 1
ATOM 507 C C . HIS A 1 70 ? 13.632 1.447 -24.781 1.00 89.50 70 HIS A C 1
ATOM 509 O O . HIS A 1 70 ? 12.749 1.522 -23.923 1.00 89.50 70 HIS A O 1
ATOM 515 N N . TYR A 1 71 ? 14.694 0.649 -24.634 1.00 92.06 71 TYR A N 1
ATOM 516 C CA . TYR A 1 71 ? 14.910 -0.180 -23.446 1.00 92.06 71 TYR A CA 1
ATOM 517 C C . TYR A 1 71 ? 14.985 0.663 -22.168 1.00 92.06 71 TYR A C 1
ATOM 519 O O . TYR A 1 71 ? 14.322 0.364 -21.179 1.00 92.06 71 TYR A O 1
ATOM 527 N N . ARG A 1 72 ? 15.731 1.774 -22.181 1.00 95.56 72 ARG A N 1
ATOM 528 C CA . ARG A 1 72 ? 15.836 2.661 -21.014 1.00 95.56 72 ARG A CA 1
ATOM 529 C C . ARG A 1 72 ? 14.472 3.206 -20.575 1.00 95.56 72 ARG A C 1
ATOM 531 O O . ARG A 1 72 ? 14.181 3.236 -19.380 1.00 95.56 72 ARG A O 1
ATOM 538 N N . HIS A 1 73 ? 13.647 3.650 -21.521 1.00 93.94 73 HIS A N 1
ATOM 539 C CA . HIS A 1 7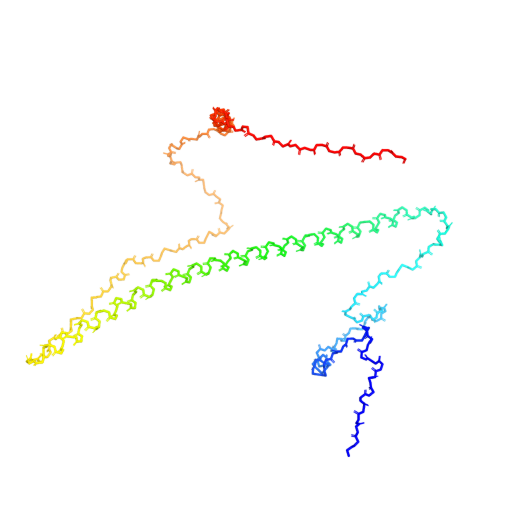3 ? 12.325 4.210 -21.237 1.00 93.94 73 HIS A CA 1
ATOM 540 C C . HIS A 1 73 ? 11.316 3.141 -20.805 1.00 93.94 73 HIS A C 1
ATOM 542 O O . HIS A 1 73 ? 10.573 3.363 -19.853 1.00 93.94 73 HIS A O 1
ATOM 548 N N . THR A 1 74 ? 11.293 1.983 -21.466 1.00 92.06 74 THR A N 1
ATOM 549 C CA . THR A 1 74 ? 10.419 0.855 -21.093 1.00 92.06 74 THR A CA 1
ATOM 550 C C . THR A 1 74 ? 10.798 0.281 -19.733 1.00 92.06 74 THR A C 1
ATOM 552 O O . THR A 1 74 ? 9.932 0.156 -18.875 1.00 92.06 74 THR A O 1
ATOM 555 N N . ARG A 1 75 ? 12.091 0.062 -19.468 1.00 96.25 75 ARG A N 1
ATOM 556 C CA . ARG A 1 75 ? 12.576 -0.396 -18.161 1.00 96.25 75 ARG A CA 1
ATOM 557 C C . ARG A 1 75 ? 12.221 0.578 -17.048 1.00 96.25 75 ARG A C 1
ATOM 559 O O . ARG A 1 75 ? 11.776 0.147 -15.996 1.00 96.25 75 ARG A O 1
ATOM 566 N N . ARG A 1 76 ? 12.402 1.886 -17.262 1.00 97.06 76 ARG A N 1
ATOM 567 C CA . ARG A 1 76 ? 12.027 2.895 -16.260 1.00 97.06 76 ARG A CA 1
ATOM 568 C C . ARG A 1 76 ? 10.532 2.847 -15.946 1.00 97.06 76 ARG A C 1
ATOM 570 O O . ARG A 1 76 ? 10.176 2.887 -14.777 1.00 97.06 76 ARG A O 1
ATOM 577 N N . ARG A 1 77 ? 9.685 2.754 -16.975 1.00 94.31 77 ARG A N 1
ATOM 578 C CA . ARG A 1 77 ? 8.232 2.631 -16.799 1.00 94.31 77 ARG A CA 1
ATOM 579 C C . ARG A 1 77 ? 7.861 1.366 -16.033 1.00 94.31 77 ARG A C 1
ATOM 581 O O . ARG A 1 77 ? 7.040 1.441 -15.130 1.00 94.31 77 ARG A O 1
ATOM 588 N N . GLU A 1 78 ? 8.512 0.249 -16.336 1.00 94.81 78 GLU A N 1
ATOM 589 C CA . GLU A 1 78 ? 8.254 -1.015 -15.648 1.00 94.81 78 GLU A CA 1
ATOM 590 C C . GLU A 1 78 ? 8.726 -1.005 -14.190 1.00 94.81 78 GLU A C 1
ATOM 592 O O . GLU A 1 78 ? 7.994 -1.453 -13.317 1.00 94.81 78 GLU A O 1
ATOM 597 N N . MET A 1 79 ? 9.898 -0.429 -13.897 1.00 97.25 79 MET A N 1
ATOM 598 C CA . MET A 1 79 ? 10.360 -0.261 -12.512 1.00 97.25 79 MET A CA 1
ATOM 599 C C . MET A 1 79 ? 9.400 0.623 -11.715 1.00 97.25 79 MET A C 1
ATOM 601 O O . MET A 1 79 ? 8.970 0.222 -10.645 1.00 97.25 79 MET A O 1
ATOM 605 N N . MET A 1 80 ? 8.981 1.770 -12.264 1.00 96.25 80 MET A N 1
ATOM 606 C CA . MET A 1 80 ? 7.989 2.637 -11.610 1.00 96.25 80 MET A CA 1
ATOM 607 C C . MET A 1 80 ? 6.663 1.909 -11.365 1.00 96.25 80 MET A C 1
ATOM 609 O O . MET A 1 80 ? 6.046 2.080 -10.319 1.00 96.25 80 MET A O 1
ATOM 613 N N . ARG A 1 81 ? 6.222 1.083 -12.322 1.00 95.56 81 ARG A N 1
ATOM 614 C CA . ARG A 1 81 ? 5.007 0.277 -12.183 1.00 95.56 81 ARG A CA 1
ATOM 615 C C . ARG A 1 81 ? 5.133 -0.739 -11.045 1.00 95.56 81 ARG A C 1
ATOM 617 O O . ARG A 1 81 ? 4.190 -0.883 -10.274 1.00 95.56 81 ARG A O 1
ATOM 624 N N . MET A 1 82 ? 6.268 -1.432 -10.947 1.00 96.44 82 MET A N 1
ATOM 625 C CA . MET A 1 82 ? 6.526 -2.390 -9.867 1.00 96.44 82 MET A CA 1
ATOM 626 C C . MET A 1 82 ? 6.665 -1.696 -8.512 1.00 96.44 82 MET A C 1
ATOM 628 O O . MET A 1 82 ? 6.017 -2.115 -7.566 1.00 96.44 82 MET A O 1
ATOM 632 N N . GLU A 1 83 ? 7.407 -0.591 -8.433 1.00 97.62 83 GLU A N 1
ATOM 633 C CA . GLU A 1 83 ? 7.559 0.194 -7.201 1.00 97.62 83 GLU A CA 1
ATOM 634 C C . GLU A 1 83 ? 6.215 0.707 -6.670 1.00 97.62 83 GLU A C 1
ATOM 636 O O . GLU A 1 83 ? 6.002 0.720 -5.463 1.00 97.62 83 GLU A O 1
ATOM 641 N N . ASN A 1 84 ? 5.306 1.141 -7.547 1.00 96.75 84 ASN A N 1
ATOM 642 C CA . ASN A 1 84 ? 3.972 1.570 -7.126 1.00 96.75 84 ASN A CA 1
ATOM 643 C C . ASN A 1 84 ? 3.141 0.387 -6.620 1.00 96.75 84 ASN A C 1
ATOM 645 O O . ASN A 1 84 ? 2.557 0.478 -5.553 1.00 96.75 84 ASN A O 1
ATOM 649 N N . MET A 1 85 ? 3.159 -0.742 -7.333 1.00 95.06 85 MET A N 1
ATOM 650 C CA . MET A 1 85 ? 2.462 -1.956 -6.900 1.00 95.06 85 MET A CA 1
ATOM 651 C C . MET A 1 85 ? 2.972 -2.474 -5.549 1.00 95.06 85 MET A C 1
ATOM 653 O O . MET A 1 85 ? 2.184 -2.929 -4.728 1.00 95.06 85 MET A O 1
ATOM 657 N N . GLU A 1 86 ? 4.283 -2.411 -5.315 1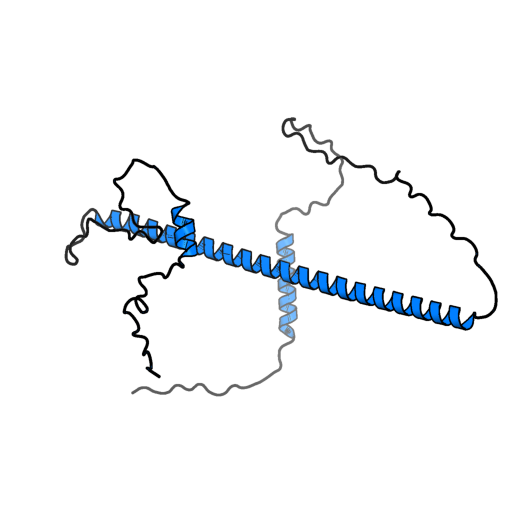.00 97.44 86 GLU A N 1
ATOM 658 C CA . GLU A 1 86 ? 4.882 -2.780 -4.032 1.00 97.44 86 GLU A CA 1
ATOM 659 C C . GLU A 1 86 ? 4.463 -1.816 -2.918 1.00 97.44 86 GLU A C 1
ATOM 661 O O . GLU A 1 86 ? 4.110 -2.275 -1.836 1.00 97.44 86 GLU A O 1
ATOM 666 N N . LYS A 1 87 ? 4.450 -0.500 -3.176 1.00 97.81 87 LYS A N 1
ATOM 667 C CA . LYS A 1 87 ? 3.975 0.500 -2.204 1.00 97.81 87 LYS A CA 1
ATOM 668 C C . LYS A 1 87 ? 2.517 0.267 -1.833 1.00 97.81 87 LYS A C 1
ATOM 670 O O . LYS A 1 87 ? 2.242 0.104 -0.647 1.00 97.81 87 LYS A O 1
ATOM 675 N N . ASP A 1 88 ? 1.637 0.152 -2.824 1.00 97.06 88 ASP A N 1
ATOM 676 C CA . ASP A 1 88 ? 0.209 -0.101 -2.613 1.00 97.06 88 ASP A CA 1
ATOM 677 C C . ASP A 1 88 ? 0.014 -1.380 -1.776 1.00 97.06 88 ASP A C 1
ATOM 679 O O . ASP A 1 88 ? -0.663 -1.366 -0.754 1.00 97.06 88 ASP A O 1
ATOM 683 N N . ALA A 1 89 ? 0.720 -2.467 -2.115 1.00 97.44 89 ALA A N 1
ATOM 684 C CA . ALA A 1 89 ? 0.646 -3.717 -1.358 1.00 97.44 89 ALA A CA 1
ATOM 685 C C . ALA A 1 89 ? 1.139 -3.583 0.095 1.00 97.44 89 ALA A C 1
ATOM 687 O O . ALA A 1 89 ? 0.600 -4.230 0.994 1.00 97.44 89 ALA A O 1
ATOM 688 N N . THR A 1 90 ? 2.176 -2.778 0.346 1.00 97.50 90 THR A N 1
ATOM 689 C CA . THR A 1 90 ? 2.655 -2.529 1.716 1.00 97.50 90 THR A CA 1
ATOM 690 C C . THR A 1 90 ? 1.700 -1.654 2.523 1.00 97.50 90 THR A C 1
ATOM 692 O O . THR A 1 90 ? 1.558 -1.873 3.727 1.00 97.50 90 THR A O 1
ATOM 695 N N . GLU A 1 91 ? 1.046 -0.687 1.879 1.00 97.75 91 GLU A N 1
ATOM 696 C CA . GLU A 1 91 ? 0.033 0.168 2.498 1.00 97.75 91 GLU A CA 1
ATOM 697 C C . GLU A 1 91 ? -1.205 -0.659 2.864 1.00 97.75 91 GLU A C 1
ATOM 699 O O . GLU A 1 91 ? -1.598 -0.659 4.032 1.00 97.75 91 GLU A O 1
ATOM 704 N N . ASP A 1 92 ? -1.716 -1.473 1.936 1.00 97.19 92 ASP A N 1
ATOM 705 C CA . ASP A 1 92 ? -2.847 -2.380 2.163 1.00 97.19 92 ASP A CA 1
ATOM 706 C C . ASP A 1 92 ? -2.586 -3.333 3.345 1.00 97.19 92 ASP A C 1
ATOM 708 O O . ASP A 1 92 ? -3.410 -3.460 4.254 1.00 97.19 92 ASP A O 1
ATOM 712 N N . GLN A 1 93 ? -1.403 -3.957 3.401 1.00 97.75 93 GLN A N 1
ATOM 713 C CA . GLN A 1 93 ? -1.022 -4.831 4.521 1.00 97.75 93 GLN A CA 1
ATOM 714 C C . GLN A 1 93 ? -0.987 -4.082 5.860 1.00 97.75 93 GLN A C 1
ATOM 716 O O . GLN A 1 93 ? -1.431 -4.604 6.886 1.00 97.75 93 GLN A O 1
ATOM 721 N N . ALA A 1 94 ? -0.466 -2.852 5.873 1.00 97.88 94 ALA A N 1
ATOM 722 C CA . ALA A 1 94 ? -0.412 -2.039 7.082 1.00 97.88 94 ALA A CA 1
ATOM 723 C C . ALA A 1 94 ? -1.814 -1.617 7.557 1.00 97.88 94 ALA A C 1
ATOM 725 O O . ALA A 1 94 ? -2.070 -1.578 8.768 1.00 97.88 94 ALA A O 1
ATOM 726 N N . GLU A 1 95 ? -2.724 -1.325 6.627 1.00 97.50 95 GLU A N 1
ATOM 727 C CA . GLU A 1 95 ? -4.123 -1.014 6.918 1.00 97.50 95 GLU A CA 1
ATOM 728 C C . GLU A 1 95 ? -4.878 -2.225 7.475 1.00 97.50 95 GLU A C 1
ATOM 730 O O . GLU A 1 95 ? -5.565 -2.099 8.495 1.00 97.50 95 GLU A O 1
ATOM 735 N N . GLU A 1 96 ? -4.702 -3.406 6.878 1.00 97.75 96 GLU A N 1
ATOM 736 C CA . GLU A 1 96 ? -5.282 -4.664 7.362 1.00 97.75 96 GLU A CA 1
ATOM 737 C C . GLU A 1 96 ? -4.809 -4.992 8.786 1.00 97.75 96 GLU A C 1
ATOM 739 O O . GLU A 1 96 ? -5.622 -5.259 9.682 1.00 97.75 96 GLU A O 1
ATOM 744 N N . ASP A 1 97 ? -3.503 -4.886 9.039 1.00 97.81 97 ASP A N 1
ATOM 745 C CA . ASP A 1 97 ? -2.913 -5.088 10.362 1.00 97.81 97 ASP A CA 1
ATOM 746 C C . ASP A 1 97 ? -3.452 -4.086 11.390 1.00 97.81 97 ASP A C 1
ATOM 748 O O . ASP A 1 97 ? -3.722 -4.427 12.552 1.00 97.81 97 ASP A O 1
ATOM 752 N N . PHE A 1 98 ? -3.611 -2.824 10.990 1.00 97.94 98 PHE A N 1
ATOM 753 C CA . PHE A 1 98 ? -4.172 -1.794 11.852 1.00 97.94 98 PHE A CA 1
ATOM 754 C C . PHE A 1 98 ? -5.641 -2.077 12.179 1.00 97.94 98 PHE A C 1
ATOM 756 O O . PHE A 1 98 ? -6.022 -2.042 13.357 1.00 97.94 98 PHE A O 1
ATOM 763 N N . ALA A 1 99 ? -6.451 -2.417 11.176 1.00 97.62 99 ALA A N 1
ATOM 764 C CA . ALA A 1 99 ? -7.851 -2.778 11.350 1.00 97.62 99 ALA A CA 1
ATOM 765 C C . ALA A 1 99 ? -7.996 -3.978 12.298 1.00 97.62 99 ALA A C 1
ATOM 767 O O . ALA A 1 99 ? -8.739 -3.903 13.284 1.00 97.62 99 ALA A O 1
ATOM 768 N N . ALA A 1 100 ? -7.198 -5.032 12.100 1.00 97.88 100 ALA A N 1
ATOM 769 C CA . ALA A 1 100 ? -7.178 -6.204 12.971 1.00 97.88 100 ALA A CA 1
ATOM 770 C C . ALA A 1 100 ? -6.828 -5.843 14.428 1.00 97.88 100 ALA A C 1
ATOM 772 O O . ALA A 1 100 ? -7.491 -6.294 15.372 1.00 97.88 100 ALA A O 1
ATOM 773 N N . ARG A 1 101 ? -5.832 -4.970 14.643 1.00 97.81 101 ARG A N 1
ATOM 774 C CA . ARG A 1 101 ? -5.454 -4.483 15.985 1.00 97.81 101 ARG A CA 1
ATOM 775 C C . ARG A 1 101 ? -6.571 -3.678 16.648 1.00 97.81 101 ARG A C 1
ATOM 777 O O . ARG A 1 101 ? -6.792 -3.821 17.856 1.00 97.81 101 ARG A O 1
ATOM 784 N N . VAL A 1 102 ? -7.263 -2.823 15.898 1.00 98.12 102 VAL A N 1
ATOM 785 C CA . VAL A 1 102 ? -8.392 -2.029 16.406 1.00 98.12 102 VAL A CA 1
ATOM 786 C C . VAL A 1 102 ? -9.556 -2.938 16.786 1.00 98.12 102 VAL A C 1
ATOM 788 O O . VAL A 1 102 ? -10.116 -2.793 17.876 1.00 98.12 102 VAL A O 1
ATOM 791 N N . GLU A 1 103 ? -9.892 -3.913 15.944 1.00 97.44 103 GLU A N 1
ATOM 792 C CA . GLU A 1 103 ? -10.947 -4.881 16.232 1.00 97.44 103 GLU A CA 1
ATOM 793 C C . GLU A 1 103 ? -10.650 -5.728 17.468 1.00 97.44 103 GLU A C 1
ATOM 795 O O . GLU A 1 103 ? -11.536 -5.910 18.308 1.00 97.44 103 GLU A O 1
ATOM 800 N N . ALA A 1 104 ? -9.415 -6.214 17.618 1.00 97.44 104 ALA A N 1
ATOM 801 C CA . ALA A 1 104 ? -9.000 -6.986 18.785 1.00 97.44 104 ALA A CA 1
ATOM 802 C C . ALA A 1 104 ? -9.176 -6.179 20.082 1.00 97.44 104 ALA A C 1
ATOM 804 O O . ALA A 1 104 ? -9.822 -6.640 21.027 1.00 97.44 104 ALA A O 1
ATOM 805 N N . LYS A 1 105 ? -8.700 -4.926 20.099 1.00 97.81 105 LYS A N 1
ATOM 806 C CA . LYS A 1 105 ? -8.876 -4.016 21.244 1.00 97.81 105 LYS A CA 1
ATOM 807 C C . LYS A 1 105 ? -10.347 -3.699 21.505 1.00 97.81 105 LYS A C 1
ATOM 809 O O . LYS A 1 105 ? -10.777 -3.638 22.657 1.00 97.81 105 LYS A O 1
ATOM 814 N N . ARG A 1 106 ? -11.148 -3.511 20.451 1.00 97.44 106 ARG A N 1
ATOM 815 C CA . ARG A 1 106 ? -12.591 -3.263 20.568 1.00 97.44 106 ARG A CA 1
ATOM 816 C C . ARG A 1 106 ? -13.305 -4.455 21.207 1.00 97.44 106 ARG A C 1
ATOM 818 O O . ARG A 1 106 ? -14.109 -4.240 22.116 1.00 97.44 106 ARG A O 1
ATOM 825 N N . LYS A 1 107 ? -12.991 -5.683 20.783 1.00 97.50 107 LYS A N 1
ATOM 826 C CA . LYS A 1 107 ? -13.527 -6.928 21.362 1.00 97.50 107 LYS A CA 1
ATOM 827 C C . LYS A 1 107 ? -13.135 -7.056 22.836 1.00 97.50 107 LYS A C 1
ATOM 829 O O . LYS A 1 107 ? -14.014 -7.224 23.678 1.00 97.50 107 LYS A O 1
ATOM 834 N N . GLU A 1 108 ? -11.867 -6.835 23.179 1.00 97.38 108 GLU A N 1
ATOM 835 C CA . GLU A 1 108 ? -11.397 -6.882 24.571 1.00 97.38 108 GLU A CA 1
ATOM 836 C C . GLU A 1 108 ? -12.123 -5.860 25.471 1.00 97.38 108 GLU A C 1
ATOM 838 O O . GLU A 1 108 ? -12.604 -6.186 26.562 1.00 97.38 108 GLU A O 1
ATOM 843 N N . CYS A 1 109 ? -12.265 -4.614 25.011 1.00 97.12 109 CYS A N 1
ATOM 844 C CA . CYS A 1 109 ? -13.001 -3.574 25.731 1.00 97.12 109 CYS A CA 1
ATOM 845 C C . CYS A 1 109 ? -14.484 -3.932 25.918 1.00 97.12 109 CYS A C 1
ATOM 847 O O . CYS A 1 109 ? -15.046 -3.706 26.998 1.00 97.12 109 CYS A O 1
ATOM 849 N N . GLN A 1 110 ? -15.123 -4.511 24.898 1.00 96.44 110 GLN A N 1
ATOM 850 C CA . GLN A 1 110 ? -16.508 -4.976 24.975 1.00 96.44 110 GLN A CA 1
ATOM 851 C C . GLN A 1 110 ? -16.664 -6.134 25.961 1.00 96.44 110 GLN A C 1
ATOM 853 O O . GLN A 1 110 ? -17.581 -6.102 26.780 1.00 96.44 110 GLN A O 1
ATOM 858 N N . GLU A 1 111 ? -15.756 -7.108 25.963 1.00 96.81 111 GLU A N 1
ATOM 859 C CA . GLU A 1 111 ? -15.768 -8.228 26.908 1.00 96.81 111 GLU A CA 1
ATOM 860 C C . GLU A 1 111 ? -15.589 -7.760 28.355 1.00 96.81 111 GLU A C 1
ATOM 862 O O . GLU A 1 111 ? -16.359 -8.146 29.243 1.00 96.81 111 GLU A O 1
ATOM 867 N N . ARG A 1 112 ? -14.628 -6.860 28.603 1.00 96.69 112 ARG A N 1
ATOM 868 C CA . ARG A 1 112 ? -14.423 -6.242 29.923 1.00 96.69 112 ARG A CA 1
ATOM 869 C C . ARG A 1 112 ? -15.675 -5.491 30.379 1.00 96.69 112 ARG A C 1
ATOM 871 O O . ARG A 1 112 ? -16.118 -5.648 31.523 1.00 96.69 112 ARG A O 1
ATOM 878 N N . THR A 1 113 ? -16.276 -4.711 29.482 1.00 96.81 113 THR A N 1
ATOM 879 C CA . THR A 1 113 ? -17.500 -3.946 29.759 1.00 96.81 113 THR A CA 1
ATOM 880 C C . THR A 1 113 ? -18.680 -4.870 30.045 1.00 96.81 113 THR A C 1
ATOM 882 O O . THR A 1 113 ? -19.363 -4.687 31.054 1.00 96.81 113 THR A O 1
ATOM 885 N N . ARG A 1 114 ? -18.876 -5.914 29.232 1.00 96.44 114 ARG A N 1
ATOM 886 C CA . ARG A 1 114 ? -19.916 -6.934 29.403 1.00 96.44 114 ARG A CA 1
ATOM 887 C C . ARG A 1 114 ? -19.772 -7.652 30.741 1.00 96.44 114 ARG A C 1
ATOM 889 O O . ARG A 1 114 ? -20.726 -7.686 31.514 1.00 96.44 114 ARG A O 1
ATOM 896 N N . ARG A 1 115 ? -18.573 -8.142 31.074 1.00 96.44 115 ARG A N 1
ATOM 897 C CA . ARG A 1 115 ? -18.297 -8.820 32.353 1.00 96.44 115 ARG A CA 1
ATOM 898 C C . ARG A 1 115 ? -18.613 -7.918 33.548 1.00 96.44 115 ARG A C 1
ATOM 900 O O . ARG A 1 115 ? -19.185 -8.367 34.544 1.00 96.44 115 ARG A O 1
ATOM 907 N N . ASN A 1 116 ? -18.265 -6.636 33.465 1.00 96.31 116 ASN A N 1
ATOM 908 C CA . ASN A 1 116 ? -18.561 -5.667 34.520 1.00 96.31 116 ASN A CA 1
ATOM 909 C C . ASN A 1 116 ? -20.060 -5.332 34.604 1.00 96.31 116 ASN A C 1
ATOM 911 O O . ASN A 1 116 ? -20.602 -5.234 35.710 1.00 96.31 116 ASN A O 1
ATOM 915 N N . ALA A 1 117 ? -20.747 -5.209 33.469 1.00 96.62 117 ALA A N 1
ATOM 916 C CA . ALA A 1 117 ? -22.191 -5.009 33.408 1.00 96.62 117 ALA A CA 1
ATOM 917 C C . ALA A 1 117 ? -22.958 -6.206 33.995 1.00 96.62 117 ALA A C 1
ATOM 919 O O . ALA A 1 117 ? -23.850 -6.012 34.822 1.00 96.62 117 ALA A O 1
ATOM 920 N N . GLU A 1 118 ? -22.562 -7.439 33.668 1.00 95.75 118 GLU A N 1
ATOM 921 C CA . GLU A 1 118 ? -23.137 -8.673 34.220 1.00 95.75 118 GLU A CA 1
ATOM 922 C C . GLU A 1 118 ? -22.949 -8.755 35.743 1.00 95.75 118 GLU A C 1
ATOM 924 O O . GLU A 1 118 ? -23.905 -9.032 36.476 1.00 95.75 118 GLU A O 1
ATOM 929 N N . LYS A 1 119 ? -21.755 -8.414 36.256 1.00 95.69 119 LYS A N 1
ATOM 930 C CA . LYS A 1 119 ? -21.504 -8.308 37.707 1.00 95.69 119 LYS A CA 1
ATOM 931 C C . LYS A 1 119 ? -22.438 -7.292 38.375 1.00 95.69 119 LYS A C 1
ATOM 933 O O . LYS A 1 119 ? -23.018 -7.587 39.424 1.00 95.69 119 LYS A O 1
ATOM 938 N N . ARG A 1 120 ? -22.618 -6.107 37.775 1.00 95.75 120 ARG A N 1
ATOM 939 C CA . ARG A 1 120 ? -23.533 -5.066 38.283 1.00 95.75 120 ARG A CA 1
ATOM 940 C C . ARG A 1 120 ? -24.990 -5.531 38.242 1.00 95.75 120 ARG A C 1
ATOM 942 O O . ARG A 1 120 ? -25.691 -5.355 39.237 1.00 95.75 120 ARG A O 1
ATOM 949 N N . LYS A 1 121 ? -25.431 -6.171 37.153 1.00 95.81 121 LYS A N 1
ATOM 950 C CA . LYS A 1 121 ? -26.786 -6.729 37.001 1.00 95.81 121 LYS A CA 1
ATOM 951 C C . LYS A 1 121 ? -27.069 -7.787 38.068 1.00 95.81 121 LYS A C 1
ATOM 953 O O . LYS A 1 121 ? -28.074 -7.676 38.764 1.00 95.81 121 LYS A O 1
ATOM 958 N N . ARG A 1 122 ? -26.146 -8.730 38.293 1.00 94.62 122 ARG A N 1
ATOM 959 C CA . ARG A 1 122 ? -26.272 -9.753 39.348 1.00 94.62 122 ARG A CA 1
ATOM 960 C C . ARG A 1 122 ? -26.350 -9.131 40.745 1.00 94.62 122 ARG A C 1
ATOM 962 O O . ARG A 1 122 ? -27.144 -9.574 41.569 1.00 94.62 122 ARG A O 1
ATOM 969 N N . LYS A 1 123 ? -25.558 -8.087 41.027 1.00 94.75 123 LYS A N 1
ATOM 970 C CA . LYS A 1 123 ? -25.600 -7.376 42.319 1.00 94.75 123 LYS A CA 1
ATOM 971 C C . LYS A 1 123 ? -26.918 -6.614 42.510 1.00 94.75 123 LYS A C 1
ATOM 973 O O . LYS A 1 123 ? -27.464 -6.643 43.608 1.00 94.75 123 LYS A O 1
ATOM 978 N N . ARG A 1 124 ? -27.450 -5.984 41.452 1.00 94.44 124 ARG A N 1
ATOM 979 C CA . ARG A 1 124 ? -28.774 -5.331 41.459 1.00 94.44 124 ARG A CA 1
ATOM 980 C C . ARG A 1 124 ? -29.899 -6.341 41.698 1.00 94.44 124 ARG A C 1
ATOM 982 O O . ARG A 1 124 ? -30.698 -6.109 42.591 1.00 94.44 124 ARG A O 1
ATOM 989 N N . GLN A 1 125 ? -29.893 -7.478 40.998 1.00 93.50 125 GLN A N 1
ATOM 990 C CA . GLN A 1 125 ? -30.885 -8.550 41.176 1.00 93.50 125 GLN A CA 1
ATOM 991 C C . GLN A 1 125 ? -30.879 -9.136 42.595 1.00 93.50 125 GLN A C 1
ATOM 993 O O . GLN A 1 125 ? -31.935 -9.354 43.177 1.00 93.50 125 GLN A O 1
ATOM 998 N N . LYS A 1 126 ? -29.697 -9.355 43.190 1.00 93.62 126 LYS A N 1
ATOM 999 C CA . LYS A 1 126 ? -29.599 -9.809 44.589 1.00 93.62 126 LYS A CA 1
ATOM 1000 C C . LYS A 1 126 ? -30.165 -8.783 45.573 1.00 93.62 126 LYS A C 1
ATOM 1002 O O . LYS A 1 126 ? -30.848 -9.169 46.513 1.00 93.62 126 LYS A O 1
ATOM 1007 N N . ARG A 1 127 ? -29.887 -7.490 45.360 1.00 92.62 127 ARG A N 1
ATOM 1008 C CA . ARG A 1 127 ? -30.424 -6.401 46.194 1.00 92.62 127 ARG A CA 1
ATOM 1009 C C . ARG A 1 127 ? -31.941 -6.288 46.064 1.00 92.62 127 ARG A C 1
ATOM 1011 O O . ARG A 1 127 ? -32.608 -6.245 47.086 1.00 92.62 127 ARG A O 1
ATOM 1018 N N . SER A 1 128 ? -32.476 -6.312 44.842 1.00 91.19 128 SER A N 1
ATOM 1019 C CA . SER A 1 128 ? -33.924 -6.255 44.618 1.00 91.19 128 SER A CA 1
ATOM 1020 C C . SER A 1 128 ? -34.639 -7.479 45.190 1.00 91.19 128 SER A C 1
ATOM 1022 O O . SER A 1 128 ? -35.703 -7.335 45.779 1.00 91.19 128 SER A O 1
ATOM 1024 N N . PHE A 1 129 ? -34.045 -8.675 45.074 1.00 89.75 129 PHE A N 1
ATOM 1025 C CA . PHE A 1 129 ? -34.594 -9.883 45.691 1.00 89.75 129 PHE A CA 1
ATOM 1026 C C . PHE A 1 129 ? -34.616 -9.763 47.220 1.00 89.75 129 PHE A C 1
ATOM 1028 O O . PHE A 1 129 ? -35.679 -9.923 47.810 1.00 89.75 129 PHE A O 1
ATOM 1035 N N . ALA A 1 130 ? -33.494 -9.385 47.847 1.00 90.44 130 ALA A N 1
ATOM 1036 C CA . ALA A 1 130 ? -33.415 -9.186 49.296 1.00 90.44 130 ALA A CA 1
ATOM 1037 C C . ALA A 1 130 ? -34.412 -8.128 49.806 1.00 90.44 130 ALA A C 1
ATOM 1039 O O . ALA A 1 130 ? -35.049 -8.321 50.841 1.00 90.44 130 ALA A O 1
ATOM 1040 N N . GLU A 1 131 ? -34.586 -7.031 49.066 1.00 90.62 131 GLU A N 1
ATOM 1041 C CA . GLU A 1 131 ? -35.568 -5.993 49.386 1.00 90.62 131 GLU A CA 1
ATOM 1042 C C . GLU A 1 131 ? -37.009 -6.511 49.263 1.00 90.62 131 GLU A C 1
ATOM 1044 O O . GLU A 1 131 ? -37.824 -6.266 50.150 1.00 90.62 131 GLU A O 1
ATOM 1049 N N . SER A 1 132 ? -37.322 -7.271 48.208 1.00 86.88 132 SER A N 1
ATOM 1050 C CA . SER A 1 132 ? -38.652 -7.867 48.023 1.00 86.88 132 SER A CA 1
ATOM 1051 C C . SER A 1 132 ? -38.988 -8.905 49.098 1.00 86.88 132 SER A C 1
ATOM 1053 O O . SER A 1 132 ? -40.096 -8.895 49.630 1.00 86.88 132 SER A O 1
ATOM 1055 N N . THR A 1 133 ? -38.026 -9.743 49.503 1.00 82.25 133 THR A N 1
ATOM 1056 C CA . THR A 1 133 ? -38.217 -10.701 50.600 1.00 82.25 133 THR A CA 1
ATOM 1057 C C . THR A 1 133 ? -38.381 -9.991 51.939 1.00 82.25 133 THR A C 1
ATOM 1059 O O . THR A 1 133 ? -39.241 -10.382 52.719 1.00 82.25 133 THR A O 1
ATOM 1062 N N . ALA A 1 134 ? -37.626 -8.912 52.184 1.00 80.88 134 ALA A N 1
ATOM 1063 C CA . ALA A 1 134 ? -37.746 -8.120 53.407 1.00 80.88 134 ALA A CA 1
ATOM 1064 C C . ALA A 1 134 ? -39.091 -7.376 53.496 1.00 80.88 134 ALA A C 1
ATOM 1066 O O . ALA A 1 134 ? -39.660 -7.267 54.581 1.00 80.88 134 ALA A O 1
ATOM 1067 N N . LYS A 1 135 ? -39.615 -6.887 52.363 1.00 78.00 135 LYS A N 1
ATOM 1068 C CA . LYS A 1 135 ? -40.948 -6.268 52.273 1.00 78.00 135 LYS A CA 1
ATOM 1069 C C . LYS A 1 135 ? -42.066 -7.292 52.484 1.00 78.00 135 LYS A C 1
ATOM 1071 O O . LYS A 1 135 ? -42.979 -7.013 53.250 1.00 78.00 135 LYS A O 1
ATOM 1076 N N . ASN A 1 136 ? -41.952 -8.491 51.908 1.00 67.25 136 ASN A N 1
ATOM 1077 C CA . ASN A 1 136 ? -42.927 -9.566 52.128 1.00 67.25 136 ASN A CA 1
ATOM 1078 C C . ASN A 1 136 ? -42.891 -10.125 53.563 1.00 67.25 136 ASN A C 1
ATOM 1080 O O . ASN A 1 136 ? -43.934 -10.499 54.084 1.00 67.25 136 ASN A O 1
ATOM 1084 N N . SER A 1 137 ? -41.735 -10.128 54.241 1.00 60.69 137 SER A N 1
ATOM 1085 C CA . SER A 1 137 ? -41.651 -10.476 55.672 1.00 60.69 137 SER A CA 1
ATOM 1086 C C . SER A 1 137 ? -42.080 -9.344 56.616 1.00 60.69 137 SER A C 1
ATOM 1088 O O . SER A 1 137 ? -42.299 -9.588 57.796 1.00 60.69 137 SER A O 1
ATOM 1090 N N . LYS A 1 138 ? -42.186 -8.103 56.118 1.00 53.56 138 LYS A N 1
ATOM 1091 C CA . LYS A 1 138 ? -42.694 -6.928 56.852 1.00 53.56 138 LYS A CA 1
ATOM 1092 C C . LYS A 1 138 ? -44.139 -6.585 56.472 1.00 53.56 138 LYS A C 1
ATOM 1094 O O . LYS A 1 138 ? -44.557 -5.432 56.551 1.00 53.56 138 LYS A O 1
ATOM 1099 N N . GLY A 1 139 ? -44.923 -7.596 56.110 1.00 46.38 139 GLY A N 1
ATOM 1100 C CA . GLY A 1 139 ? -46.380 -7.527 56.098 1.00 46.38 139 GLY A CA 1
ATOM 1101 C C . GLY A 1 139 ? -46.952 -7.542 57.515 1.00 46.38 139 GLY A C 1
ATOM 1102 O O . GLY A 1 139 ? -47.631 -8.486 57.875 1.00 46.38 139 GLY A O 1
ATOM 1103 N N . GLU A 1 140 ? -46.626 -6.523 58.311 1.00 44.19 140 GLU A N 1
ATOM 1104 C CA . GLU A 1 140 ? -47.523 -5.865 59.261 1.00 44.19 140 GLU A CA 1
ATOM 1105 C C . GLU A 1 140 ? -46.816 -4.607 59.802 1.00 44.19 140 GLU A C 1
ATOM 1107 O O . GLU A 1 140 ? -45.810 -4.679 60.504 1.00 44.19 140 GLU A O 1
ATOM 1112 N N . LYS A 1 141 ? -47.418 -3.453 59.485 1.00 39.56 141 LYS A N 1
ATOM 1113 C CA . LYS A 1 141 ? -47.224 -2.102 60.049 1.00 39.56 141 LYS A CA 1
ATOM 1114 C C . LYS A 1 141 ? -46.264 -1.117 59.344 1.00 39.56 141 LYS A C 1
ATOM 1116 O O . LYS A 1 141 ? -45.043 -1.161 59.444 1.00 39.56 141 LYS A O 1
ATOM 1121 N N . SER A 1 142 ? -46.944 -0.085 58.832 1.00 38.47 142 SER A N 1
ATOM 1122 C CA . SER A 1 142 ? -46.624 1.353 58.771 1.00 38.47 142 SER A CA 1
ATOM 1123 C C . SER A 1 142 ? -45.912 1.975 57.554 1.00 38.47 142 SER A C 1
ATOM 1125 O O . SER A 1 142 ? -44.878 1.537 57.065 1.00 38.47 142 SER A O 1
ATOM 1127 N N . THR A 1 143 ? -46.582 3.051 57.135 1.00 39.00 143 THR A N 1
ATOM 1128 C CA . THR A 1 143 ? -46.421 4.122 56.136 1.00 39.00 143 THR A CA 1
ATOM 1129 C C . THR A 1 143 ? -45.145 4.992 56.274 1.00 39.00 143 THR A C 1
ATOM 1131 O O . THR A 1 143 ? -44.424 4.857 57.258 1.00 39.00 143 THR A O 1
ATOM 1134 N N . PRO A 1 144 ? -44.827 5.857 55.278 1.00 51.00 144 PRO A N 1
ATOM 1135 C CA . PRO A 1 144 ? -43.465 6.140 54.806 1.00 51.00 144 PRO A CA 1
ATOM 1136 C C . PRO A 1 144 ? -42.796 7.364 55.455 1.00 51.00 144 PRO A C 1
ATOM 1138 O O . PRO A 1 144 ? -43.467 8.322 55.826 1.00 51.00 144 PRO A O 1
ATOM 1141 N N . ILE A 1 145 ? -41.457 7.360 55.517 1.00 43.09 145 ILE A N 1
ATOM 1142 C CA . ILE A 1 145 ? -40.630 8.460 56.040 1.00 43.09 145 ILE A CA 1
ATOM 1143 C C . ILE A 1 145 ? -39.522 8.816 55.029 1.00 43.09 145 ILE A C 1
ATOM 1145 O O . ILE A 1 145 ? -38.603 8.040 54.786 1.00 43.09 145 ILE A O 1
ATOM 1149 N N . HIS A 1 146 ? -39.698 10.001 54.436 1.00 40.25 146 HIS A N 1
ATOM 1150 C CA . HIS A 1 146 ? -38.726 11.005 53.978 1.00 40.25 146 HIS A CA 1
ATOM 1151 C C . HIS A 1 146 ? -37.490 10.590 53.149 1.00 40.25 146 HIS A C 1
ATOM 1153 O O . HIS A 1 146 ? -36.466 10.150 53.664 1.00 40.25 146 HIS A O 1
ATOM 1159 N N . ALA A 1 147 ? -37.563 10.896 51.847 1.00 49.66 147 ALA A N 1
ATOM 1160 C CA . ALA A 1 147 ? -36.410 11.119 50.977 1.00 49.66 147 ALA A CA 1
ATOM 1161 C C . ALA A 1 147 ? -35.691 12.419 51.388 1.00 49.66 147 ALA A C 1
ATOM 1163 O O . ALA A 1 147 ? -36.319 13.477 51.449 1.00 49.66 147 ALA A O 1
ATOM 1164 N N . ALA A 1 148 ? -34.395 12.327 51.689 1.00 44.59 148 ALA A N 1
ATOM 1165 C CA . ALA A 1 148 ? -33.533 13.471 51.972 1.00 44.59 148 ALA A CA 1
ATOM 1166 C C . ALA A 1 148 ? -32.884 13.995 50.669 1.00 44.59 148 ALA A C 1
ATOM 1168 O O . ALA A 1 148 ? -32.578 13.181 49.794 1.00 44.59 148 ALA A O 1
ATOM 1169 N N . PRO A 1 149 ? -32.703 15.323 50.532 1.00 48.44 149 PRO A N 1
ATOM 1170 C CA . PRO A 1 149 ? -32.366 15.992 49.276 1.00 48.44 149 PRO A CA 1
ATOM 1171 C C . PRO A 1 149 ? -30.886 15.886 48.887 1.00 48.44 149 PRO A C 1
ATOM 1173 O O . PRO A 1 149 ? -29.997 15.836 49.737 1.00 48.44 149 PRO A O 1
ATOM 1176 N N . ASP A 1 150 ? -30.669 15.900 47.572 1.00 48.44 150 ASP A N 1
ATOM 1177 C CA . ASP A 1 150 ? -29.383 15.966 46.885 1.00 48.44 150 ASP A CA 1
ATOM 1178 C C . ASP A 1 150 ? -28.491 17.103 47.414 1.00 48.44 150 ASP A C 1
ATOM 1180 O O . ASP A 1 150 ? -28.897 18.263 47.502 1.00 48.44 150 ASP A O 1
ATOM 1184 N N . SER A 1 151 ? -27.246 16.764 47.750 1.00 50.81 151 SER A N 1
ATOM 1185 C CA . SER A 1 151 ? -26.188 17.724 48.066 1.00 50.81 151 SER A CA 1
ATOM 1186 C C . SER A 1 151 ? -25.735 18.460 46.794 1.00 50.81 151 SER A C 1
ATOM 1188 O O . SER A 1 151 ? -25.444 17.780 45.804 1.00 50.81 151 SER A O 1
ATOM 1190 N N . PRO A 1 152 ? -25.604 19.800 46.794 1.00 56.75 152 PRO A N 1
ATOM 1191 C CA . PRO A 1 152 ? -25.098 20.539 45.642 1.00 56.75 152 PRO A CA 1
ATOM 1192 C C . PRO A 1 152 ? -23.614 20.227 45.416 1.00 56.75 152 PRO A C 1
ATOM 1194 O O . PRO A 1 152 ? -22.801 20.285 46.338 1.00 56.75 152 PRO A O 1
ATOM 1197 N N . VAL A 1 153 ? -23.280 19.865 44.179 1.00 58.22 153 VAL A N 1
ATOM 1198 C CA . VAL A 1 153 ? -21.903 19.681 43.714 1.00 58.22 153 VAL A CA 1
ATOM 1199 C C . VAL A 1 153 ? -21.243 21.059 43.642 1.00 58.22 153 VAL A C 1
ATOM 1201 O O . VAL A 1 1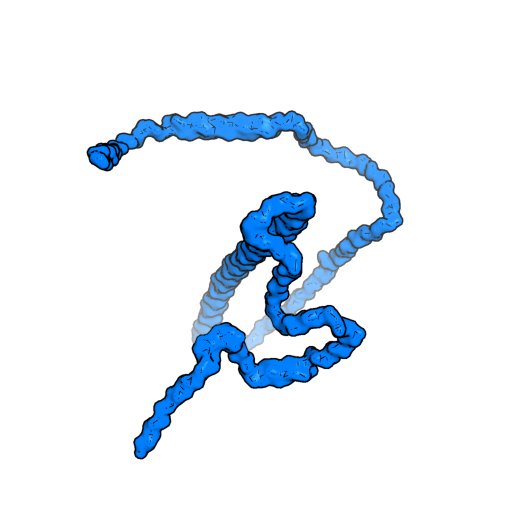53 ? -21.778 21.977 43.027 1.00 58.22 153 VAL A O 1
ATOM 1204 N N . ASP A 1 154 ? -20.104 21.205 44.313 1.00 53.28 154 ASP A N 1
ATOM 1205 C CA . ASP A 1 154 ? -19.279 22.411 44.312 1.00 53.28 154 ASP A CA 1
ATOM 1206 C C . ASP A 1 154 ? -18.586 22.573 42.943 1.00 53.28 154 ASP A C 1
ATOM 1208 O O . ASP A 1 154 ? -17.591 21.914 42.641 1.00 53.28 154 ASP A O 1
ATOM 1212 N N . GLU A 1 155 ? -19.159 23.426 42.091 1.00 61.69 155 GLU A N 1
ATOM 1213 C CA . GLU A 1 155 ? -18.701 23.775 40.733 1.00 61.69 155 GLU A CA 1
ATOM 1214 C C . GLU A 1 155 ? -17.369 24.567 40.713 1.00 61.69 155 GLU A C 1
ATOM 1216 O O . GLU A 1 155 ? -16.852 24.895 39.646 1.00 61.69 155 GLU A O 1
ATOM 1221 N N . SER A 1 156 ? -16.766 24.878 41.869 1.00 56.69 156 SER A N 1
ATOM 1222 C CA . SER A 1 156 ? -15.568 25.732 41.952 1.00 56.69 156 SER A CA 1
ATOM 1223 C C . SER A 1 156 ? -14.228 25.024 41.680 1.00 56.69 156 SER A C 1
ATOM 1225 O O . SER A 1 156 ? -13.185 25.680 41.638 1.00 56.69 156 SER A O 1
ATOM 1227 N N . ALA A 1 157 ? -14.226 23.707 41.436 1.00 54.84 157 ALA A N 1
ATOM 1228 C CA . ALA A 1 157 ? -13.001 22.925 41.217 1.00 54.84 157 ALA A CA 1
ATOM 1229 C C . ALA A 1 157 ? -12.641 22.657 39.740 1.00 54.84 157 ALA A C 1
ATOM 1231 O O . ALA A 1 157 ? -11.591 22.071 39.473 1.00 54.84 157 ALA A O 1
ATOM 1232 N N . PHE A 1 158 ? -13.463 23.077 38.771 1.00 51.47 158 PHE A N 1
ATOM 1233 C CA . PHE A 1 158 ? -13.153 22.918 37.344 1.00 51.47 158 PHE A CA 1
ATOM 1234 C C . PHE A 1 158 ? -12.766 24.260 36.716 1.00 51.47 158 PHE A C 1
ATOM 1236 O O . PHE A 1 158 ? -13.496 24.843 35.917 1.00 51.47 158 PHE A O 1
ATOM 1243 N N . SER A 1 159 ? -11.591 24.776 37.087 1.00 63.91 159 SER A N 1
ATOM 1244 C CA . SER A 1 159 ? -10.984 25.875 36.342 1.00 63.91 159 SER A CA 1
ATOM 1245 C C . SER A 1 159 ? -10.538 25.358 34.972 1.00 63.91 159 SER A C 1
ATOM 1247 O O . SER A 1 159 ? -9.604 24.567 34.842 1.00 63.91 159 SER A O 1
ATOM 1249 N N . TYR A 1 160 ? -11.248 25.792 33.930 1.00 67.62 160 TYR A N 1
ATOM 1250 C CA . TYR A 1 160 ? -10.865 25.591 32.536 1.00 67.62 160 TYR A CA 1
ATOM 1251 C C . TYR A 1 160 ? -9.509 26.263 32.308 1.00 67.62 160 TYR A C 1
ATOM 1253 O O . TYR A 1 160 ? -9.428 27.485 32.191 1.00 67.62 160 TYR A O 1
ATOM 1261 N N . THR A 1 161 ? -8.432 25.479 32.293 1.00 69.06 161 THR A N 1
ATOM 1262 C CA . THR A 1 161 ? -7.118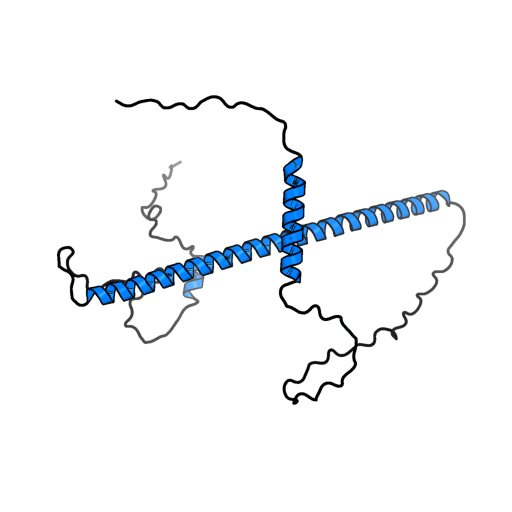 25.952 31.866 1.00 69.06 161 THR A CA 1
ATOM 1263 C C . THR A 1 161 ? -7.156 26.115 30.347 1.00 69.06 161 THR A C 1
ATOM 1265 O O . THR A 1 161 ? -7.303 25.125 29.626 1.00 69.06 161 THR A O 1
ATOM 1268 N N . PRO A 1 162 ? -7.057 27.346 29.814 1.00 69.50 162 PRO A N 1
ATOM 1269 C CA . PRO A 1 162 ? -7.038 27.538 28.375 1.00 69.50 162 PRO A CA 1
ATOM 1270 C C . PRO A 1 162 ? -5.763 26.899 27.824 1.00 69.50 162 PRO A C 1
ATOM 1272 O O . PRO A 1 162 ? -4.651 27.267 28.224 1.00 69.50 162 PRO A O 1
ATOM 1275 N N . LEU A 1 163 ? -5.921 25.937 26.911 1.00 57.12 163 LEU A N 1
ATOM 1276 C CA . LEU A 1 163 ? -4.823 25.461 26.077 1.00 57.12 163 LEU A CA 1
ATOM 1277 C C . LEU A 1 163 ? -4.233 26.682 25.365 1.00 57.12 163 LEU A C 1
ATOM 1279 O O . LEU A 1 163 ? -4.884 27.293 24.518 1.00 57.12 163 LEU A O 1
ATOM 1283 N N . HIS A 1 164 ? -3.019 27.062 25.756 1.00 65.44 164 HIS A N 1
ATOM 1284 C CA . HIS A 1 164 ? -2.271 28.120 25.098 1.00 65.44 164 HIS A CA 1
ATOM 1285 C C . HIS A 1 164 ? -1.938 27.647 23.683 1.00 65.44 164 HIS A C 1
ATOM 1287 O O . HIS A 1 164 ? -1.025 26.848 23.484 1.00 65.44 164 HIS A O 1
ATOM 1293 N N . VAL A 1 165 ? -2.698 28.126 22.701 1.00 62.66 165 VAL A N 1
ATOM 1294 C CA . VAL A 1 165 ? -2.308 28.058 21.296 1.00 62.66 165 VAL A CA 1
ATOM 1295 C C . VAL A 1 165 ? -1.156 29.040 21.136 1.00 62.66 165 VAL A C 1
ATOM 1297 O O . VAL A 1 165 ? -1.333 30.247 21.279 1.00 62.66 165 VAL A O 1
ATOM 1300 N N . SER A 1 166 ? 0.048 28.513 20.937 1.00 57.34 166 SER A N 1
ATOM 1301 C CA . SER A 1 166 ? 1.221 29.324 20.642 1.00 57.34 166 SER A CA 1
ATOM 1302 C C . SER A 1 166 ? 1.007 30.029 19.306 1.00 57.34 166 SER A C 1
ATOM 1304 O O . SER A 1 166 ? 0.906 29.386 18.264 1.00 57.34 166 SER A O 1
ATOM 1306 N N . ASP A 1 167 ? 0.913 31.350 19.368 1.00 62.44 167 ASP A N 1
ATOM 1307 C CA . ASP A 1 167 ? 0.834 32.235 18.215 1.00 62.44 167 ASP A CA 1
ATOM 1308 C C . ASP A 1 167 ? 2.161 32.133 17.425 1.00 62.44 167 ASP A C 1
ATOM 1310 O O . ASP A 1 167 ? 3.224 32.402 17.996 1.00 62.44 167 ASP A O 1
ATOM 1314 N N . PRO A 1 168 ? 2.174 31.704 16.148 1.00 61.91 168 PRO A N 1
ATOM 1315 C CA . PRO A 1 168 ? 3.405 31.351 15.427 1.00 61.91 168 PRO A CA 1
ATOM 1316 C C . PRO A 1 168 ? 4.272 32.552 14.994 1.00 61.91 168 PRO A C 1
ATOM 1318 O O . PRO A 1 168 ? 5.206 32.376 14.216 1.00 61.91 168 PRO A O 1
ATOM 1321 N N . SER A 1 169 ? 3.987 33.770 15.469 1.00 58.59 169 SER A N 1
ATOM 1322 C CA . SER A 1 169 ? 4.590 35.011 14.955 1.00 58.59 169 SER A CA 1
ATOM 1323 C C . SER A 1 169 ? 5.446 35.810 15.958 1.00 58.59 169 SER A C 1
ATOM 1325 O O . SER A 1 169 ? 5.862 36.923 15.628 1.00 58.59 169 SER A O 1
ATOM 1327 N N . ALA A 1 170 ? 5.748 35.302 17.157 1.00 55.75 170 ALA A N 1
ATOM 1328 C CA . ALA A 1 170 ? 6.577 36.029 18.132 1.00 55.75 170 ALA A CA 1
ATOM 1329 C C . ALA A 1 170 ? 8.021 35.475 18.228 1.00 55.75 170 ALA A C 1
ATOM 1331 O O . ALA A 1 170 ? 8.200 34.256 18.278 1.00 55.75 170 ALA A O 1
ATOM 1332 N N . PRO A 1 171 ? 9.065 36.335 18.269 1.00 63.38 171 PRO A N 1
ATOM 1333 C CA . PRO A 1 171 ? 10.463 35.902 18.305 1.00 63.38 171 PRO A CA 1
ATOM 1334 C C . PRO A 1 171 ? 10.841 35.260 19.655 1.00 63.38 171 PRO A C 1
ATOM 1336 O O . PRO A 1 171 ? 10.337 35.683 20.700 1.00 63.38 171 PRO A O 1
ATOM 1339 N N . PRO A 1 172 ? 11.753 34.266 19.667 1.00 58.31 172 PRO A N 1
ATOM 1340 C CA . PRO A 1 172 ? 12.075 33.505 20.869 1.00 58.31 172 PRO A CA 1
ATOM 1341 C C . PRO A 1 172 ? 12.770 34.388 21.910 1.00 58.31 172 PRO A C 1
ATOM 1343 O O . PRO A 1 172 ? 13.887 34.866 21.714 1.00 58.31 172 PRO A O 1
ATOM 1346 N N . THR A 1 173 ? 12.100 34.590 23.043 1.00 62.47 173 THR A N 1
ATOM 1347 C CA . THR A 1 173 ? 12.684 35.222 24.227 1.00 62.47 173 THR A CA 1
ATOM 1348 C C . THR A 1 173 ? 13.577 34.210 24.952 1.00 62.47 173 THR A C 1
ATOM 1350 O O . THR A 1 173 ? 13.215 33.044 25.106 1.00 62.47 173 THR A O 1
ATOM 1353 N N . ALA A 1 174 ? 14.765 34.657 25.360 1.00 60.03 174 ALA A N 1
ATOM 1354 C CA . ALA A 1 174 ? 15.832 33.840 25.938 1.00 60.03 174 ALA A CA 1
ATOM 1355 C C . ALA A 1 174 ? 15.389 33.009 27.167 1.00 60.03 174 ALA A C 1
ATOM 1357 O O . ALA A 1 174 ? 14.654 33.521 28.016 1.00 60.03 174 ALA A O 1
ATOM 1358 N N . PRO A 1 175 ? 15.863 31.757 27.328 1.00 53.88 175 PRO A N 1
ATOM 1359 C CA . PRO A 1 175 ? 15.497 30.939 28.477 1.00 53.88 175 PRO A CA 1
ATOM 1360 C C . PRO A 1 175 ? 16.271 31.344 29.742 1.00 53.88 175 PRO A C 1
ATOM 1362 O O . PRO A 1 175 ? 17.499 31.290 29.799 1.00 53.88 175 PRO A O 1
ATOM 1365 N N . LEU A 1 176 ? 15.516 31.701 30.785 1.00 45.81 176 LEU A N 1
ATOM 1366 C CA . LEU A 1 176 ? 15.974 31.846 32.168 1.00 45.81 176 LEU A CA 1
ATOM 1367 C C . LEU A 1 176 ? 16.439 30.491 32.726 1.00 45.81 176 LEU A C 1
ATOM 1369 O O . LEU A 1 176 ? 15.685 29.520 32.779 1.00 45.81 176 LEU A O 1
ATOM 1373 N N . SER A 1 177 ? 17.686 30.453 33.189 1.00 50.41 177 SER A N 1
ATOM 1374 C CA . SER A 1 177 ? 18.320 29.312 33.842 1.00 50.41 177 SER A CA 1
ATOM 1375 C C . SER A 1 177 ? 17.708 29.025 35.220 1.00 50.41 177 SER A C 1
ATOM 1377 O O . SER A 1 177 ? 17.926 29.775 36.174 1.00 50.41 177 SER A O 1
ATOM 1379 N N . LYS A 1 178 ? 17.014 27.892 35.360 1.00 44.59 178 LYS A N 1
ATOM 1380 C CA . LYS A 1 178 ? 16.846 27.195 36.644 1.00 44.59 178 LYS A CA 1
ATOM 1381 C C . LYS A 1 178 ? 17.482 25.816 36.522 1.00 44.59 178 LYS A C 1
ATOM 1383 O O . LYS A 1 178 ? 17.025 24.969 35.764 1.00 44.59 178 LYS A O 1
ATOM 1388 N N . THR A 1 179 ? 18.576 25.629 37.248 1.00 39.75 179 THR A N 1
ATOM 1389 C CA . THR A 1 179 ? 19.368 24.404 37.304 1.00 39.75 179 THR A CA 1
ATOM 1390 C C . THR A 1 179 ? 18.651 23.346 38.141 1.00 39.75 179 THR A C 1
ATOM 1392 O O . THR A 1 179 ? 18.629 23.403 39.367 1.00 39.75 179 THR A O 1
ATOM 1395 N N . VAL A 1 180 ? 18.083 22.344 37.475 1.00 45.41 180 VAL A N 1
ATOM 1396 C CA . VAL A 1 180 ? 17.866 21.020 38.067 1.00 45.41 180 VAL A CA 1
ATOM 1397 C C . VAL A 1 180 ? 18.988 20.147 37.526 1.00 45.41 180 VAL A C 1
ATOM 1399 O O . VAL A 1 180 ? 19.089 19.951 36.316 1.00 45.41 180 VAL A O 1
ATOM 1402 N N . ALA A 1 181 ? 19.874 19.684 38.407 1.00 47.88 181 ALA A N 1
ATOM 1403 C CA 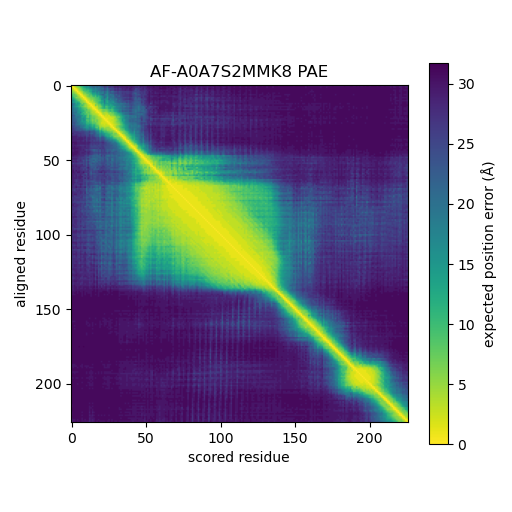. ALA A 1 181 ? 20.983 18.811 38.046 1.00 47.88 181 ALA A CA 1
ATOM 1404 C C . ALA A 1 181 ? 20.445 17.423 37.662 1.00 47.88 181 ALA A C 1
ATOM 1406 O O . ALA A 1 181 ? 20.384 16.506 38.476 1.00 47.88 181 ALA A O 1
ATOM 1407 N N . VAL A 1 182 ? 20.021 17.285 36.409 1.00 51.72 182 VAL A N 1
ATOM 1408 C CA . VAL A 1 182 ? 19.850 15.989 35.758 1.00 51.72 182 VAL A CA 1
ATOM 1409 C C . VAL A 1 182 ? 21.254 15.506 35.429 1.00 51.72 182 VAL A C 1
ATOM 1411 O O . VAL A 1 182 ? 21.974 16.163 34.678 1.00 51.72 182 VAL A O 1
ATOM 1414 N N . ALA A 1 183 ? 21.664 14.385 36.020 1.00 59.41 183 ALA A N 1
ATOM 1415 C CA . ALA A 1 183 ? 22.881 13.695 35.624 1.00 59.41 183 ALA A CA 1
ATOM 1416 C C . ALA A 1 183 ? 22.734 13.270 34.154 1.00 59.41 183 ALA A C 1
ATOM 1418 O O . ALA A 1 183 ? 22.147 12.235 33.842 1.00 59.41 183 ALA A O 1
ATOM 1419 N N . LEU A 1 184 ? 23.214 14.123 33.250 1.00 58.53 184 LEU A N 1
ATOM 1420 C CA . LEU A 1 184 ? 23.384 13.829 31.837 1.00 58.53 184 LEU A CA 1
ATOM 1421 C C . LEU A 1 184 ? 24.399 12.692 31.742 1.00 58.53 184 LEU A C 1
ATOM 1423 O O . LEU A 1 184 ? 25.604 12.907 31.851 1.00 58.53 184 LEU A O 1
ATOM 1427 N N . VAL A 1 185 ? 23.904 11.469 31.568 1.00 62.81 185 VAL A N 1
ATOM 1428 C CA . VAL A 1 185 ? 24.727 10.381 31.048 1.00 62.81 185 VAL A CA 1
ATOM 1429 C C . VAL A 1 185 ? 25.207 10.856 29.680 1.00 62.81 185 VAL A C 1
ATOM 1431 O O . VAL A 1 185 ? 24.393 11.070 28.780 1.00 62.81 185 VAL A O 1
ATOM 1434 N N . ALA A 1 186 ? 26.508 11.115 29.555 1.00 70.88 186 ALA A N 1
ATOM 1435 C CA . ALA A 1 186 ? 27.101 11.503 28.288 1.00 70.88 186 ALA A CA 1
ATOM 1436 C C . ALA A 1 186 ? 26.767 10.425 27.250 1.00 70.88 186 ALA A C 1
ATOM 1438 O O . ALA A 1 186 ? 26.888 9.231 27.522 1.00 70.88 186 ALA A O 1
ATOM 1439 N N . ASN A 1 187 ? 26.306 10.837 26.070 1.00 70.50 187 ASN A N 1
ATOM 1440 C CA . ASN A 1 187 ? 26.013 9.920 24.973 1.00 70.50 187 ASN A CA 1
ATOM 1441 C C . ASN A 1 187 ? 27.327 9.518 24.279 1.00 70.50 187 ASN A C 1
ATOM 1443 O O . ASN A 1 187 ? 27.558 9.832 23.117 1.00 70.50 187 ASN A O 1
ATOM 1447 N N . ASP A 1 188 ? 28.229 8.904 25.041 1.00 78.88 188 ASP A N 1
ATOM 1448 C CA . ASP A 1 188 ? 29.574 8.489 24.635 1.00 78.88 188 ASP A CA 1
ATOM 1449 C C . ASP A 1 188 ? 29.632 7.005 24.226 1.00 78.88 188 ASP A C 1
ATOM 1451 O O . ASP A 1 188 ? 30.702 6.444 24.008 1.00 78.88 188 ASP A O 1
ATOM 1455 N N . GLY A 1 189 ? 28.474 6.345 24.105 1.00 71.69 189 GLY A N 1
ATOM 1456 C CA . GLY A 1 189 ? 28.380 4.932 23.733 1.00 71.69 189 GLY A CA 1
ATOM 1457 C C . GLY A 1 189 ? 28.728 3.954 24.862 1.00 71.69 189 GLY A C 1
ATOM 1458 O O . GLY A 1 189 ? 28.556 2.744 24.684 1.00 71.69 189 GLY A O 1
ATOM 1459 N N . SER A 1 190 ? 29.123 4.439 26.047 1.00 82.81 190 SER A N 1
ATOM 1460 C CA . SER A 1 190 ? 29.433 3.586 27.206 1.00 82.81 190 SER A CA 1
ATOM 1461 C C . SER A 1 190 ? 28.212 2.799 27.701 1.00 82.81 190 SER A C 1
ATOM 1463 O O . SER A 1 190 ? 28.340 1.675 28.193 1.00 82.81 190 SER A O 1
ATOM 1465 N N . PHE A 1 191 ? 27.006 3.345 27.511 1.00 81.69 191 PHE A N 1
ATOM 1466 C CA . PHE A 1 191 ? 25.752 2.653 27.808 1.00 81.69 191 PHE A CA 1
ATOM 1467 C C . PHE A 1 191 ? 25.552 1.423 26.912 1.00 81.69 191 PHE A C 1
ATOM 1469 O O . PHE A 1 191 ? 25.239 0.346 27.413 1.00 81.69 191 PHE A O 1
ATOM 1476 N N . MET A 1 192 ? 25.813 1.541 25.606 1.00 85.12 192 MET A N 1
ATOM 1477 C CA . MET A 1 192 ? 25.670 0.422 24.666 1.00 85.12 192 MET A CA 1
ATOM 1478 C C . MET A 1 192 ? 26.716 -0.669 24.906 1.00 85.12 192 MET A C 1
ATOM 1480 O O . MET A 1 192 ? 26.400 -1.849 24.773 1.00 85.12 192 MET A O 1
ATOM 1484 N N . GLN A 1 193 ? 27.933 -0.304 25.324 1.00 82.69 193 GLN A N 1
ATOM 1485 C CA . GLN A 1 193 ? 28.944 -1.282 25.738 1.00 82.69 193 GLN A CA 1
ATOM 1486 C C . GLN A 1 193 ? 28.507 -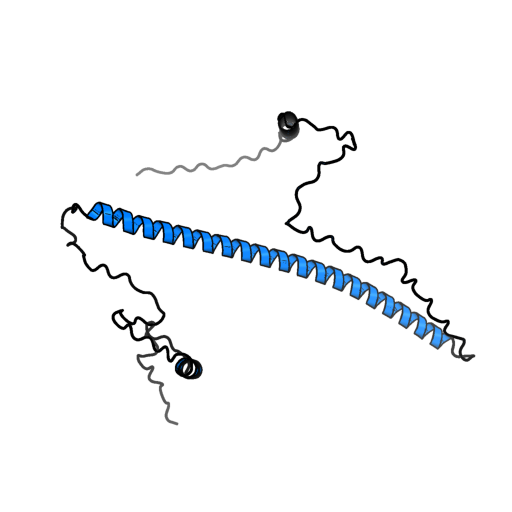2.061 26.982 1.00 82.69 193 GLN A C 1
ATOM 1488 O O . GLN A 1 193 ? 28.584 -3.286 26.981 1.00 82.69 193 GLN A O 1
ATOM 1493 N N . LYS A 1 194 ? 27.963 -1.379 28.000 1.00 83.44 194 LYS A N 1
ATOM 1494 C CA . LYS A 1 194 ? 27.428 -2.039 29.204 1.00 83.44 194 LYS A CA 1
ATOM 1495 C C . LYS A 1 194 ? 26.240 -2.950 28.892 1.00 83.44 194 LYS A C 1
ATOM 1497 O O . LYS A 1 194 ? 26.137 -4.027 29.470 1.00 83.44 194 LYS A O 1
ATOM 1502 N N . VAL A 1 195 ? 25.363 -2.546 27.970 1.00 90.69 195 VAL A N 1
ATOM 1503 C CA . VAL A 1 195 ? 24.239 -3.380 27.511 1.00 90.69 195 VAL A CA 1
ATOM 1504 C C . VAL A 1 195 ? 24.743 -4.613 26.756 1.00 90.69 195 VAL A C 1
ATOM 1506 O O . VAL A 1 195 ? 24.261 -5.714 27.010 1.00 90.69 195 VAL A O 1
ATOM 1509 N N . LYS A 1 196 ? 25.750 -4.460 25.888 1.00 87.56 196 LYS A N 1
ATOM 1510 C CA . LYS A 1 196 ? 26.356 -5.579 25.155 1.00 87.56 196 LYS A CA 1
ATOM 1511 C C . LYS A 1 196 ? 27.045 -6.572 26.096 1.00 87.56 196 LYS A C 1
ATOM 1513 O O . LYS A 1 196 ? 26.821 -7.769 25.978 1.00 87.56 196 LYS A O 1
ATOM 1518 N N . GLU A 1 197 ? 27.801 -6.078 27.073 1.00 88.12 197 GLU A N 1
ATOM 1519 C CA . GLU A 1 197 ? 28.473 -6.911 28.077 1.00 88.12 197 GLU A CA 1
ATOM 1520 C C . GLU A 1 197 ? 27.468 -7.640 28.988 1.00 88.12 197 GLU A C 1
ATOM 1522 O O . GLU A 1 197 ? 27.691 -8.781 29.391 1.00 88.12 197 GLU A O 1
ATOM 1527 N N . ALA A 1 198 ? 26.330 -7.008 29.299 1.00 86.06 198 ALA A N 1
ATOM 1528 C CA . ALA A 1 198 ? 25.245 -7.646 30.040 1.00 86.06 198 ALA A CA 1
ATOM 1529 C C . ALA A 1 198 ? 24.565 -8.764 29.230 1.00 86.06 198 ALA A C 1
ATOM 1531 O O . ALA A 1 198 ? 24.248 -9.811 29.797 1.00 86.06 198 ALA A O 1
ATOM 1532 N N . MET A 1 199 ? 24.383 -8.575 27.918 1.00 83.69 199 MET A N 1
ATOM 1533 C CA . MET A 1 199 ? 23.870 -9.631 27.040 1.00 83.69 199 MET A CA 1
ATOM 1534 C C . MET A 1 199 ? 24.860 -10.790 26.911 1.00 83.69 199 MET A C 1
ATOM 1536 O O . MET A 1 199 ? 24.473 -11.937 27.116 1.00 83.69 199 MET A O 1
ATOM 1540 N N . GLU A 1 200 ? 26.145 -10.509 26.717 1.00 83.75 200 GLU A N 1
ATOM 1541 C CA . GLU A 1 200 ? 27.190 -11.536 26.620 1.00 83.75 200 GLU A CA 1
ATOM 1542 C C . GLU A 1 200 ? 27.327 -12.347 27.924 1.00 83.75 200 GLU A C 1
ATOM 1544 O O . GLU A 1 200 ? 27.404 -13.575 27.903 1.00 83.75 200 GLU A O 1
ATOM 1549 N N . LYS A 1 201 ? 27.227 -11.697 29.094 1.00 80.50 201 LYS A N 1
ATOM 1550 C CA . LYS A 1 201 ? 27.174 -12.396 30.394 1.00 80.50 201 LYS A CA 1
ATOM 1551 C C . LYS A 1 201 ? 25.934 -13.282 30.546 1.00 80.50 201 LYS A C 1
ATOM 1553 O O . LYS A 1 201 ? 26.014 -14.323 31.200 1.00 80.50 201 LYS A O 1
ATOM 1558 N N . SER A 1 202 ? 24.801 -12.896 29.957 1.00 72.38 202 SER A N 1
ATOM 1559 C CA . SER A 1 202 ? 23.589 -13.724 29.968 1.00 72.38 202 SER A CA 1
ATOM 1560 C C . SER A 1 202 ? 23.699 -14.945 29.045 1.00 72.38 202 SER A C 1
ATOM 1562 O O . SER A 1 202 ? 23.211 -16.015 29.407 1.00 72.38 202 SER A O 1
ATOM 1564 N N . GLU A 1 203 ? 24.422 -14.827 27.928 1.00 68.25 203 GLU A N 1
ATOM 1565 C CA . GLU A 1 203 ? 24.689 -15.934 26.998 1.00 68.25 203 GLU A CA 1
ATOM 1566 C C . GLU A 1 203 ? 25.685 -16.955 27.573 1.00 68.25 203 GLU A C 1
ATOM 1568 O O . GLU A 1 203 ? 25.490 -18.164 27.449 1.00 68.25 203 GLU A O 1
ATOM 1573 N N . VAL A 1 204 ? 26.711 -16.502 28.302 1.00 64.25 204 VAL A N 1
ATOM 1574 C CA . VAL A 1 204 ? 27.644 -17.411 29.000 1.00 64.25 204 VAL A CA 1
ATOM 1575 C C . VAL A 1 204 ? 26.950 -18.157 30.153 1.00 64.25 204 VAL A C 1
ATOM 1577 O O . VAL A 1 204 ? 27.281 -19.304 30.451 1.00 64.25 204 VAL A O 1
ATOM 1580 N N . SER A 1 205 ? 25.943 -17.540 30.779 1.00 59.41 205 SER A N 1
ATOM 1581 C CA . SER A 1 205 ? 25.123 -18.151 31.833 1.00 59.41 205 SER A CA 1
ATOM 1582 C C . SER A 1 205 ? 24.170 -19.232 31.296 1.00 59.41 205 SER A C 1
ATOM 1584 O O . SER A 1 205 ? 23.964 -20.248 31.964 1.00 59.41 205 SER A O 1
ATOM 1586 N N . SER A 1 206 ? 23.588 -19.052 30.105 1.00 58.22 206 SER A N 1
ATOM 1587 C CA . SER A 1 206 ? 22.688 -20.043 29.492 1.00 58.22 206 SER A CA 1
ATOM 1588 C C . SER A 1 206 ? 23.426 -21.226 28.850 1.00 58.22 206 SER A C 1
ATOM 1590 O O . SER A 1 206 ? 22.860 -22.311 28.765 1.00 58.22 206 SER A O 1
ATOM 1592 N N . GLY A 1 207 ? 24.707 -21.078 28.491 1.00 51.47 207 GLY A N 1
ATOM 1593 C CA . GLY A 1 207 ? 25.512 -22.134 27.859 1.00 51.47 207 GLY A CA 1
ATOM 1594 C C . GLY A 1 207 ? 25.997 -23.279 28.767 1.00 51.47 207 GLY A C 1
ATOM 1595 O O . GLY A 1 207 ? 26.665 -24.188 28.279 1.00 51.47 207 GLY A O 1
ATOM 1596 N N . SER A 1 208 ? 25.698 -23.269 30.073 1.00 49.19 208 SER A N 1
ATOM 1597 C CA . SER A 1 208 ? 26.228 -24.265 31.030 1.00 49.19 208 SER A CA 1
ATOM 1598 C C . SER A 1 208 ? 25.232 -25.337 31.497 1.00 49.19 208 SER A C 1
ATOM 1600 O O . SER A 1 208 ? 25.627 -26.222 32.257 1.00 49.19 208 SER A O 1
ATOM 1602 N N . LYS A 1 209 ? 23.960 -25.299 31.061 1.00 51.84 209 LYS A N 1
ATOM 1603 C CA . LYS A 1 209 ? 22.910 -26.180 31.615 1.00 51.84 209 LYS A CA 1
ATOM 1604 C C . LYS A 1 209 ? 22.376 -27.280 30.691 1.00 51.84 209 LYS A C 1
ATOM 1606 O O . LYS A 1 209 ? 21.764 -28.213 31.200 1.00 51.84 209 LYS A O 1
ATOM 1611 N N . ASP A 1 210 ? 22.706 -27.270 29.401 1.00 50.12 210 ASP A N 1
ATOM 1612 C CA . ASP A 1 210 ? 22.166 -28.241 28.438 1.00 50.12 210 ASP A CA 1
ATOM 1613 C C . ASP A 1 210 ? 23.244 -29.220 27.941 1.00 50.12 210 ASP A C 1
ATOM 1615 O O . ASP A 1 210 ? 23.619 -29.261 26.772 1.00 50.12 210 ASP A O 1
ATOM 1619 N N . LYS A 1 211 ? 23.768 -30.043 28.858 1.00 50.38 211 LYS A N 1
ATOM 1620 C CA . LYS A 1 211 ? 24.490 -31.282 28.523 1.00 50.38 211 LYS A CA 1
ATOM 1621 C C . LYS A 1 211 ? 23.803 -32.471 29.193 1.00 50.38 211 LYS A C 1
ATOM 1623 O O . LYS A 1 211 ? 24.294 -32.983 30.191 1.00 50.38 211 LYS A O 1
ATOM 1628 N N . ALA A 1 212 ? 22.658 -32.883 28.651 1.00 50.22 212 ALA A N 1
ATOM 1629 C CA . ALA A 1 212 ? 22.136 -34.251 28.751 1.00 50.22 212 ALA A CA 1
ATOM 1630 C C . ALA A 1 212 ? 20.823 -34.388 27.960 1.00 50.22 212 ALA A C 1
ATOM 1632 O O . ALA A 1 212 ? 19.746 -34.097 28.471 1.00 50.22 212 ALA A O 1
ATOM 1633 N N . SER A 1 213 ? 20.904 -34.854 26.717 1.00 45.47 213 SER A N 1
ATOM 1634 C CA . SER A 1 213 ? 19.973 -35.858 26.180 1.00 45.47 213 SER A CA 1
ATOM 1635 C C . SER A 1 213 ? 20.477 -36.333 24.820 1.00 45.47 213 SER A C 1
ATOM 1637 O O . SER A 1 213 ? 20.322 -35.670 23.800 1.00 45.47 213 SER A O 1
ATOM 1639 N N . ASP A 1 214 ? 21.114 -37.501 24.854 1.00 50.72 214 ASP A N 1
ATOM 1640 C CA . ASP A 1 214 ? 21.142 -38.454 23.752 1.00 50.72 214 ASP A CA 1
ATOM 1641 C C . ASP A 1 214 ? 19.733 -38.624 23.168 1.00 50.72 214 ASP A C 1
ATOM 1643 O O . ASP A 1 214 ? 18.818 -38.970 23.912 1.00 50.72 214 ASP A O 1
ATOM 1647 N N . ILE A 1 215 ? 19.582 -38.458 21.853 1.00 46.97 215 ILE A N 1
ATOM 1648 C CA . ILE A 1 215 ? 18.726 -39.298 21.007 1.00 46.97 215 ILE A CA 1
ATOM 1649 C C . ILE A 1 215 ? 19.370 -39.345 19.618 1.00 46.97 215 ILE A C 1
ATOM 1651 O O . ILE A 1 215 ? 19.607 -38.340 18.955 1.00 46.97 215 ILE A O 1
ATOM 1655 N N . SER A 1 216 ? 19.702 -40.569 19.241 1.00 48.09 216 SER A N 1
ATOM 1656 C CA . SER A 1 216 ? 20.220 -41.040 17.968 1.00 48.09 216 SER A CA 1
ATOM 1657 C C . SER A 1 216 ? 19.160 -40.998 16.862 1.00 48.09 216 SER A C 1
ATOM 1659 O O . SER A 1 216 ? 18.142 -41.678 16.994 1.00 48.09 216 SER A O 1
ATOM 1661 N N . ASP A 1 217 ? 19.448 -40.329 15.744 1.00 45.69 217 ASP A N 1
ATOM 1662 C CA . ASP A 1 217 ? 18.678 -40.457 14.499 1.00 45.69 217 ASP A CA 1
ATOM 1663 C C . ASP A 1 217 ? 19.424 -41.345 13.483 1.00 45.69 217 ASP A C 1
ATOM 1665 O O . ASP A 1 217 ? 20.541 -41.014 13.070 1.00 45.69 217 ASP A O 1
ATOM 1669 N N . PRO A 1 218 ? 18.838 -42.475 13.042 1.00 58.06 218 PRO A N 1
ATOM 1670 C CA . PRO A 1 218 ? 19.362 -43.285 11.954 1.00 58.06 218 PRO A CA 1
ATOM 1671 C C . PRO A 1 218 ? 18.648 -42.953 10.635 1.00 58.06 218 PRO A C 1
ATOM 1673 O O . PRO A 1 218 ? 17.434 -43.101 10.532 1.00 58.06 218 PRO A O 1
ATOM 1676 N N . SER A 1 219 ? 19.408 -42.576 9.602 1.00 42.38 219 SER A N 1
ATOM 1677 C CA . SER A 1 219 ? 19.255 -43.016 8.194 1.00 42.38 219 SER A CA 1
ATOM 1678 C C . SER A 1 219 ? 19.673 -41.943 7.182 1.00 42.38 219 SER A C 1
ATOM 1680 O O . SER A 1 219 ? 18.879 -41.205 6.607 1.00 42.38 219 SER A O 1
ATOM 1682 N N . THR A 1 220 ? 20.966 -41.933 6.878 1.00 51.41 220 THR A N 1
ATOM 1683 C CA . THR A 1 220 ? 21.482 -41.387 5.623 1.00 51.41 220 THR A CA 1
ATOM 1684 C C . THR A 1 220 ? 21.298 -42.457 4.545 1.00 51.41 220 THR A C 1
ATOM 1686 O O . THR A 1 220 ? 21.979 -43.479 4.579 1.00 51.41 220 THR A O 1
ATOM 1689 N N . ASN A 1 221 ? 20.393 -42.247 3.587 1.00 55.66 221 ASN A N 1
ATOM 1690 C CA . ASN A 1 221 ? 20.284 -43.074 2.380 1.00 55.66 221 ASN A CA 1
ATOM 1691 C C . ASN A 1 221 ? 20.884 -42.329 1.175 1.00 55.66 221 ASN A C 1
ATOM 1693 O O . ASN A 1 221 ? 20.249 -41.402 0.674 1.00 55.66 221 ASN A O 1
ATOM 1697 N N . PRO A 1 222 ? 22.048 -42.747 0.644 1.00 56.94 222 PRO A N 1
ATOM 1698 C CA . PRO A 1 222 ? 22.449 -42.420 -0.716 1.00 56.94 222 PRO A CA 1
ATOM 1699 C C . PRO A 1 222 ? 22.328 -43.660 -1.618 1.00 56.94 222 PRO A C 1
ATOM 1701 O O . PRO A 1 222 ? 23.109 -44.605 -1.536 1.00 56.94 222 PRO A O 1
ATOM 1704 N N . SER A 1 223 ? 21.354 -43.647 -2.524 1.00 53.25 223 SER A N 1
ATOM 1705 C CA . SER A 1 223 ? 21.250 -44.587 -3.647 1.00 53.25 223 SER A CA 1
ATOM 1706 C C . SER A 1 223 ? 20.835 -43.804 -4.887 1.00 53.25 223 SER A C 1
ATOM 1708 O O . SER A 1 223 ? 19.975 -42.942 -4.766 1.00 53.25 223 SER A O 1
ATOM 1710 N N . LYS A 1 224 ? 21.308 -44.043 -6.105 1.00 54.50 224 LYS A N 1
ATOM 1711 C CA . LYS A 1 224 ? 22.331 -44.926 -6.671 1.00 54.50 224 LYS A CA 1
ATOM 1712 C C . LYS A 1 224 ? 22.558 -44.370 -8.082 1.00 54.50 224 LYS A C 1
ATOM 1714 O O . LYS A 1 224 ? 21.607 -43.954 -8.735 1.00 54.50 224 LYS A O 1
ATOM 1719 N N . SER A 1 225 ? 23.802 -44.388 -8.529 1.00 45.56 225 SER A N 1
ATOM 1720 C CA . SER A 1 225 ? 24.186 -44.267 -9.931 1.00 45.56 225 SER A CA 1
ATOM 1721 C C . SER A 1 225 ? 23.646 -45.441 -10.751 1.00 45.56 225 SER A C 1
ATOM 1723 O O . SER A 1 225 ? 23.847 -46.591 -10.347 1.00 45.56 225 SER A O 1
ATOM 1725 N N . THR A 1 226 ? 23.082 -45.145 -11.917 1.00 54.34 226 THR A N 1
ATOM 1726 C CA . THR A 1 226 ? 23.186 -45.943 -13.149 1.00 54.34 226 THR A CA 1
ATOM 1727 C C . THR A 1 226 ? 23.163 -44.985 -14.320 1.00 54.34 226 THR A C 1
ATOM 1729 O O . THR A 1 226 ? 22.240 -44.139 -14.316 1.00 54.34 226 THR A O 1
#

Secondary structure (DSSP, 8-state):
---------TTTT-TTS----HHHHHHHHTS---------S----SS------S----TTPPPPTTHHHHHHHHHHHHHHHHHHHHHHHHHHHHHHHHHHHHHHHHHHHHHHHHHHHHHHHHHHHHHHHHHHHHHHHT-S------PPPPPPP-GGG----------TTS--PPPP-----------SSHHHHHHHHHHHHHHHHHTTS------PPP--------

Sequence (226 aa):
MGRYTTVQTYSDTNPMVVKLPYDEAAAKSSAGQDDSSDARGPRHGAGYTVERVNNVMGSTAGAGSGDFHHYRHTRRREMMRMENMEKDATEDQAEEDFAARVEAKRKECQERTRRNAEKRKRKRQKRSFAESTAKNSKGEKSTPIHAAPDSPVDESAFSYTPLHVSDPSAPPTAPLSKTVAVALVANDGSFMQKVKEAMEKSEVSSGSKDKASDISDPSTNPSKST

Radius of gyration: 40.19 Å; Cα contacts (8 Å, |Δi|>4): 3; chains: 1; bounding box: 77×82×98 Å

InterPro domains:
  IPR009548 PRKR-interacting protein 1 [PF06658] (49-143)
  IPR009548 PRKR-interacting protein 1 [PTHR13507] (30-183)